Protein AF-A0A6J0CAW4-F1 (afdb_monomer)

pLDDT: mean 80.07, std 19.91, range [34.34, 98.19]

Secondary structure (DSSP, 8-state):
----------SSHHHHHHHHHHHHHHHHHHHHHSSS-S-THHHHHHHHHHHHHHHHHHS--TT---HHHHHHHHHHHHHHHHHHHHHHHHHHHHHHHHHHHHHHHTT---HHHHHHHHHHHHHHHHGGGT-TTTS---PPPPTT--HHHHHHHHHHHHHHHHTTT-----HHHHHHHHHHHHHHHHHHHTS-HHHHHHHHHHHHHHHHHHHHHHHHHHHHHHHHHHHHHHGGGS-HHHHHHHHHHHHHHHHT-HHHHHHHTTGGG-

Foldseek 3Di:
DDDDDDDDDPDPPPVVVVVVVVVVVVVVVVVVVVPPPPDCVVVVVVVVVVVVVQVVLAPDDPVPDDLVVLLVLLVLLVVLVVVLVQQLVVLLCLLVVLVVQLVVLVPPPDLVVSLVSLLVSLCSLLVCVVPCLSHDDADDDDPPADLLRRSVVRSVSCVVVVVPRDDDDDPVVVVVVVVVSVVSSVVSVVDGSVVSVVVSVVSSVVSSVSSVLSVQSVVLSVVSNVQLVVLVVDDSPVSSVSSSVSSVVLVPDPSSVVSVVVVVVD

Sequence (266 aa):
MSEVFHDGGSASLISTLRVEFANNRINQANHRLSVSASTNLVGKFTQSVRRIVQDVKDEGTSSGQSKEEVIETNERLRTVRIRLDGSYDTAKRALVGLMCKYTDSKQVRNIFQRYKLLKSMVKDVIRLETQYWTLVDIPRQEKQETVPAFVLRACAIMEKTHKSGEGVKTSARLAEEAESKRERIERLENMTTAQIEAENTQMTNDLYRLLKKYSGLRNLIRVLKTEYNDSKMYPMFPRYTILKDLIKAIMHDPDYMEVCHEVDQA

Mean predicted aligned error: 13.77 Å

Solvent-accessible surface area (backbone atoms only — not comparable to full-atom values): 15447 Å² total; per-residue (Å²): 138,83,88,87,87,89,90,88,89,86,80,74,65,70,65,56,56,56,54,55,60,51,54,56,51,53,52,54,50,52,62,62,64,67,74,77,71,83,65,61,56,63,61,51,46,54,50,46,46,51,47,49,55,48,50,62,58,60,65,71,54,98,81,75,69,53,59,66,58,45,50,51,51,39,52,48,54,51,57,43,42,58,55,48,49,58,25,36,52,52,52,50,52,41,56,53,50,37,52,53,55,52,60,59,42,70,74,48,81,52,61,72,60,32,44,53,50,56,53,49,46,52,50,63,43,33,42,50,78,70,39,74,76,67,41,81,81,72,75,81,78,53,99,86,57,50,70,67,59,44,46,54,51,40,38,57,53,41,63,64,56,53,80,79,58,73,68,91,72,53,70,68,58,54,49,52,56,50,48,57,50,49,56,51,52,56,55,54,69,76,49,49,51,60,58,47,48,52,52,40,54,51,50,45,55,53,46,44,54,49,52,52,54,37,51,39,51,50,48,53,42,53,51,50,40,51,54,54,56,60,44,64,82,47,59,70,73,69,30,46,53,51,55,52,50,56,55,48,50,50,72,69,30,66,60,48,47,63,57,58,62,57,66,81,75,116

Structure (mmCIF, N/CA/C/O backbone):
data_AF-A0A6J0CAW4-F1
#
_entry.id   AF-A0A6J0CAW4-F1
#
loop_
_atom_site.group_PDB
_atom_site.id
_atom_site.type_symbol
_atom_site.label_atom_id
_atom_site.label_alt_id
_atom_site.label_comp_id
_atom_site.label_asym_id
_atom_site.label_entity_id
_atom_site.label_seq_id
_atom_site.pdbx_PDB_ins_code
_atom_site.Cartn_x
_atom_site.Cartn_y
_atom_site.Cartn_z
_atom_site.occupancy
_atom_site.B_iso_or_equiv
_atom_site.auth_seq_id
_atom_site.auth_comp_id
_atom_site.auth_asym_id
_atom_site.auth_atom_id
_atom_site.pdbx_PDB_model_num
ATOM 1 N N . MET A 1 1 ? 5.183 -32.858 123.827 1.00 36.97 1 MET A N 1
ATOM 2 C CA . MET A 1 1 ? 4.663 -33.339 122.529 1.00 36.97 1 MET A CA 1
ATOM 3 C C . MET A 1 1 ? 3.243 -32.807 122.409 1.00 36.97 1 MET A C 1
ATOM 5 O O . MET A 1 1 ? 2.392 -33.295 123.133 1.00 36.97 1 MET A O 1
ATOM 9 N N . SER A 1 2 ? 3.081 -31.579 121.904 1.00 35.97 2 SER A N 1
ATOM 10 C CA . SER A 1 2 ? 2.838 -31.216 120.482 1.00 35.97 2 SER A CA 1
ATOM 11 C C . SER A 1 2 ? 1.333 -31.320 120.172 1.00 35.97 2 SER A C 1
ATOM 13 O O . SER A 1 2 ? 0.816 -32.426 120.190 1.00 35.97 2 SER A O 1
ATOM 15 N N . GLU A 1 3 ? 0.553 -30.233 120.224 1.00 42.84 3 GLU A N 1
ATOM 16 C CA . GLU A 1 3 ? 0.317 -29.137 119.244 1.00 42.84 3 GLU A CA 1
ATOM 17 C C . GLU A 1 3 ? -0.898 -29.373 118.318 1.00 42.84 3 GLU A C 1
ATOM 19 O O . GLU A 1 3 ? -1.256 -30.515 118.051 1.00 42.84 3 GLU A O 1
ATOM 24 N N . VAL A 1 4 ? -1.430 -28.254 117.789 1.00 41.66 4 VAL A N 1
ATOM 25 C CA . VAL A 1 4 ? -2.397 -28.046 116.675 1.00 41.66 4 VAL A CA 1
ATOM 26 C C . VAL A 1 4 ? -3.855 -27.774 117.112 1.00 41.66 4 VAL A C 1
ATOM 28 O O . VAL A 1 4 ? -4.528 -28.675 117.595 1.00 41.66 4 VAL A O 1
ATOM 31 N N . PHE A 1 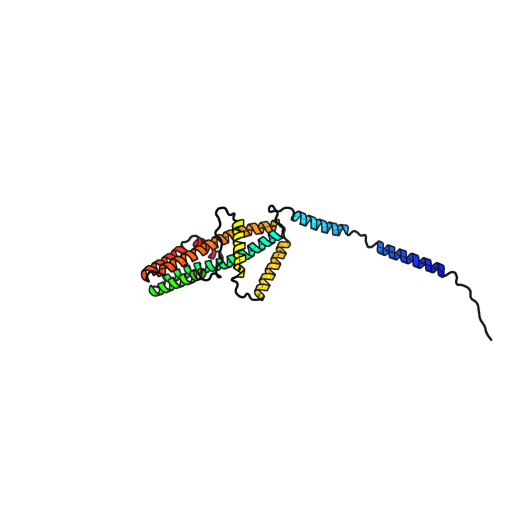5 ? -4.377 -26.534 117.181 1.00 37.66 5 PHE A N 1
ATOM 32 C CA . PHE A 1 5 ? -4.625 -25.404 116.239 1.00 37.66 5 PHE A CA 1
ATOM 33 C C . PHE A 1 5 ? -5.886 -25.496 115.343 1.00 37.66 5 PHE A C 1
ATOM 35 O O . PHE A 1 5 ? -6.107 -26.468 114.629 1.00 37.66 5 PHE A O 1
ATOM 42 N N . HIS A 1 6 ? -6.683 -24.417 115.432 1.00 45.38 6 HIS A N 1
ATOM 43 C CA . HIS A 1 6 ? -7.908 -24.028 114.712 1.00 45.38 6 HIS A CA 1
ATOM 44 C C . HIS A 1 6 ? -7.740 -23.902 113.183 1.00 45.38 6 HIS A C 1
ATOM 46 O O . HIS A 1 6 ? -6.655 -23.551 112.738 1.00 45.38 6 HIS A O 1
ATOM 52 N N . ASP A 1 7 ? -8.826 -24.048 112.403 1.00 37.97 7 ASP A N 1
ATOM 53 C CA . ASP A 1 7 ? -9.533 -22.918 111.747 1.00 37.97 7 ASP A CA 1
ATOM 54 C C . ASP A 1 7 ? -10.733 -23.398 110.891 1.00 37.97 7 ASP A C 1
ATOM 56 O O . ASP A 1 7 ? -10.713 -24.483 110.308 1.00 37.97 7 ASP A O 1
ATOM 60 N N . GLY A 1 8 ? -11.797 -22.595 110.828 1.00 38.72 8 GLY A N 1
ATOM 61 C CA . GLY A 1 8 ? -13.046 -22.887 110.123 1.00 38.72 8 GLY A CA 1
ATOM 62 C C . GLY A 1 8 ? -13.611 -21.629 109.468 1.00 38.72 8 GLY A C 1
ATOM 63 O O . GLY A 1 8 ? -14.352 -20.878 110.093 1.00 38.72 8 GLY A O 1
ATOM 64 N N . GLY A 1 9 ? -13.295 -21.428 108.186 1.00 48.00 9 GLY A N 1
ATOM 65 C CA . GLY A 1 9 ? -13.783 -20.304 107.385 1.00 48.00 9 GLY A CA 1
ATOM 66 C C . GLY A 1 9 ? -13.641 -20.562 105.884 1.00 48.00 9 GLY A C 1
ATOM 67 O O . GLY A 1 9 ? -12.725 -20.056 105.249 1.00 48.00 9 GLY A O 1
ATOM 68 N N . SER A 1 10 ? -14.530 -21.364 105.289 1.00 49.31 10 SER A N 1
ATOM 69 C CA . SER A 1 10 ? -14.425 -21.740 103.865 1.00 49.31 10 SER A CA 1
ATOM 70 C C . SER A 1 10 ? -15.772 -21.951 103.154 1.00 49.31 10 SER A C 1
ATOM 72 O O . SER A 1 10 ? -15.893 -22.808 102.285 1.00 49.31 10 SER A O 1
ATOM 74 N N . ALA A 1 11 ? -16.796 -21.147 103.467 1.00 49.56 11 ALA A N 1
ATOM 75 C CA . ALA A 1 11 ? -18.083 -21.192 102.749 1.00 49.56 11 ALA A CA 1
ATOM 76 C C . ALA A 1 11 ? -18.451 -19.906 101.970 1.00 49.56 11 ALA A C 1
ATOM 78 O O . ALA A 1 11 ? -19.412 -19.917 101.209 1.00 49.56 11 ALA A O 1
ATOM 79 N N . SER A 1 12 ? -17.685 -18.811 102.092 1.00 54.06 12 SER A N 1
ATOM 80 C CA . SER A 1 12 ? -18.040 -17.494 101.510 1.00 54.06 12 SER A CA 1
ATOM 81 C C . SER A 1 12 ? -17.358 -17.167 100.163 1.00 54.06 12 SER A C 1
ATOM 83 O O . SER A 1 12 ? -17.786 -16.279 99.431 1.00 54.06 12 SER A O 1
ATOM 85 N N . LEU A 1 13 ? -16.307 -17.899 99.774 1.00 48.62 13 LEU A N 1
ATOM 86 C CA . LEU A 1 13 ? -15.496 -17.545 98.594 1.00 48.62 13 LEU A CA 1
ATOM 87 C C . LEU A 1 13 ? -15.948 -18.210 97.281 1.00 48.62 13 LEU A C 1
ATOM 89 O O . LEU A 1 13 ? -15.652 -17.700 96.202 1.00 48.62 13 LEU A O 1
ATOM 93 N N . ILE A 1 14 ? -16.706 -19.312 97.334 1.00 50.06 14 ILE A N 1
ATOM 94 C CA . ILE A 1 14 ? -17.103 -20.062 96.125 1.00 50.06 14 ILE A CA 1
ATOM 95 C C . ILE A 1 14 ? -18.348 -19.462 95.442 1.00 50.06 14 ILE A C 1
ATOM 97 O O . ILE A 1 14 ? -18.489 -19.561 94.221 1.00 50.06 14 ILE A O 1
ATOM 101 N N . SER A 1 15 ? -19.233 -18.791 96.185 1.00 50.47 15 SER A N 1
ATOM 102 C CA . SER A 1 15 ? -20.398 -18.095 95.615 1.00 50.47 15 SER A CA 1
ATOM 103 C C . SER A 1 15 ? -20.006 -16.791 94.910 1.00 50.47 15 SER A C 1
ATOM 105 O O . SER A 1 15 ? -20.515 -16.510 93.826 1.00 50.47 15 SER A O 1
ATOM 107 N N . THR A 1 16 ? -19.048 -16.046 95.463 1.00 48.69 16 THR A N 1
ATOM 108 C CA . THR A 1 16 ? -18.589 -14.755 94.921 1.00 48.69 16 THR A CA 1
ATOM 109 C C . THR A 1 16 ? -17.821 -14.918 93.602 1.00 48.69 16 THR A C 1
ATOM 111 O O . THR A 1 16 ? -18.075 -14.187 92.645 1.00 48.69 16 THR A O 1
ATOM 114 N N . LEU A 1 17 ? -16.989 -15.961 93.471 1.00 46.91 17 LEU A N 1
ATOM 115 C CA . LEU A 1 17 ? -16.241 -16.231 92.233 1.00 46.91 17 LEU A CA 1
ATOM 116 C C . LEU A 1 17 ? -17.135 -16.668 91.056 1.00 46.91 17 LEU A C 1
ATOM 118 O O . LEU A 1 17 ? -16.819 -16.383 89.902 1.00 46.91 17 LEU A O 1
ATOM 122 N N . ARG A 1 18 ? -18.284 -17.316 91.294 1.00 51.47 18 ARG A N 1
ATOM 123 C CA . ARG A 1 18 ? -19.196 -17.707 90.197 1.00 51.47 18 ARG A CA 1
ATOM 124 C C . ARG A 1 18 ? -19.939 -16.521 89.572 1.00 51.47 18 ARG A C 1
ATOM 126 O O . ARG A 1 18 ? -20.246 -16.577 88.382 1.00 51.47 18 ARG A O 1
ATOM 133 N N . VAL A 1 19 ? -20.196 -15.457 90.333 1.00 53.88 19 VAL A N 1
ATOM 134 C CA . VAL A 1 19 ? -20.897 -14.260 89.834 1.00 53.88 19 VAL A CA 1
ATOM 135 C C . VAL A 1 19 ? -19.962 -13.377 88.997 1.00 53.88 19 VAL A C 1
ATOM 137 O O . VAL A 1 19 ? -20.364 -12.897 87.934 1.00 53.88 19 VAL A O 1
ATO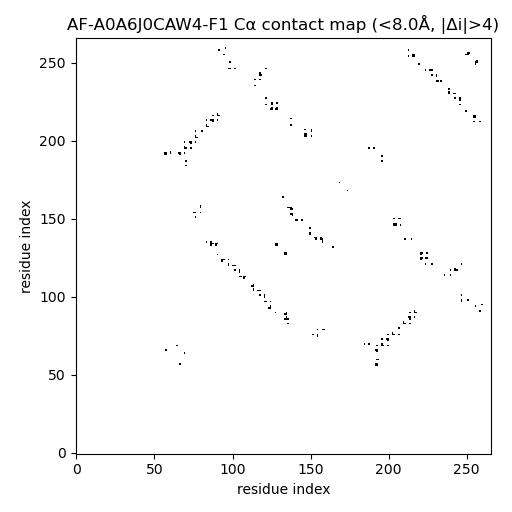M 140 N N . GLU A 1 20 ? -18.690 -13.241 89.383 1.00 51.03 20 GLU A N 1
ATOM 141 C CA . GLU A 1 20 ? -17.702 -12.483 88.596 1.00 51.03 20 GLU A CA 1
ATOM 142 C C . GLU A 1 20 ? -17.371 -13.146 87.249 1.00 51.03 20 GLU A C 1
ATOM 144 O O . GLU A 1 20 ? -17.294 -12.457 86.229 1.00 51.03 20 GLU A O 1
ATOM 149 N N . PHE A 1 21 ? -17.268 -14.480 87.189 1.00 50.03 21 PHE A N 1
ATOM 150 C CA . PHE A 1 21 ? -17.023 -15.186 85.921 1.00 50.03 21 PHE A CA 1
ATOM 151 C C . PHE A 1 21 ? -18.217 -15.140 84.946 1.00 50.03 21 PHE A C 1
ATOM 153 O O . PHE A 1 21 ? -18.014 -15.186 83.728 1.00 50.03 21 PHE A O 1
ATOM 160 N N . ALA A 1 22 ? -19.452 -15.014 85.445 1.00 53.12 22 ALA A N 1
ATOM 161 C CA . ALA A 1 22 ? -20.644 -14.857 84.608 1.00 53.12 22 ALA A CA 1
ATOM 162 C C . ALA A 1 22 ? -20.771 -13.428 84.044 1.00 53.12 22 ALA A C 1
ATOM 164 O O . ALA A 1 22 ? -21.015 -13.261 82.846 1.00 53.12 22 ALA A O 1
ATOM 165 N N . ASN A 1 23 ? -20.508 -12.401 84.861 1.00 47.66 23 ASN A N 1
ATOM 166 C CA . ASN A 1 23 ? -20.560 -11.001 84.422 1.00 47.66 23 ASN A CA 1
ATOM 167 C C . ASN A 1 23 ? -19.449 -10.646 83.417 1.00 47.66 23 ASN A C 1
ATOM 169 O O . ASN A 1 23 ? -19.687 -9.892 82.471 1.00 47.66 23 ASN A O 1
ATOM 173 N N . ASN A 1 24 ? -18.259 -11.245 83.541 1.00 48.66 24 ASN A N 1
ATOM 174 C CA . ASN A 1 24 ? -17.158 -10.996 82.603 1.00 48.66 24 ASN A CA 1
ATOM 175 C C . ASN A 1 24 ? -17.400 -11.631 81.212 1.00 48.66 24 ASN A C 1
ATOM 177 O O . ASN A 1 24 ? -16.986 -11.089 80.185 1.00 48.66 24 ASN A O 1
ATOM 181 N N . ARG A 1 25 ? -18.150 -12.743 81.149 1.00 51.06 25 ARG A N 1
ATOM 182 C CA . ARG A 1 25 ? -18.575 -13.374 79.883 1.00 51.06 25 ARG A CA 1
ATOM 183 C C . ARG A 1 25 ? -19.663 -12.586 79.150 1.00 51.06 25 ARG A C 1
ATOM 185 O O . ARG A 1 25 ? -19.624 -12.519 77.923 1.00 51.06 25 ARG A O 1
ATOM 192 N N . ILE A 1 26 ? -20.585 -11.952 79.875 1.00 53.84 26 ILE A N 1
ATOM 193 C CA . ILE A 1 26 ? -21.632 -11.103 79.280 1.00 53.84 26 ILE A CA 1
ATOM 194 C C . ILE A 1 26 ? -21.025 -9.807 78.715 1.00 53.84 26 ILE A C 1
ATOM 196 O O . ILE A 1 26 ? -21.364 -9.407 77.601 1.00 53.84 26 ILE A O 1
ATOM 200 N N . ASN A 1 27 ? -20.045 -9.207 79.398 1.00 48.12 27 ASN A N 1
ATOM 201 C CA . ASN A 1 27 ? -19.362 -8.008 78.895 1.00 48.12 27 ASN A CA 1
ATOM 202 C C . ASN A 1 27 ? -18.464 -8.280 77.669 1.00 48.12 27 ASN A C 1
ATOM 204 O O . ASN A 1 27 ? -18.435 -7.459 76.751 1.00 48.12 27 ASN A O 1
ATOM 208 N N . GLN A 1 28 ? -17.808 -9.445 77.570 1.00 50.34 28 GLN A N 1
ATOM 209 C CA . GLN A 1 28 ? -17.080 -9.836 76.348 1.00 50.34 28 GLN A CA 1
ATOM 210 C C . GLN A 1 28 ? -18.002 -10.198 75.171 1.00 50.34 28 GLN A C 1
ATOM 212 O O . GLN A 1 28 ? -17.642 -9.945 74.019 1.00 50.34 28 GLN A O 1
ATOM 217 N N . ALA A 1 29 ? -19.193 -10.749 75.431 1.00 49.22 29 ALA A N 1
ATOM 218 C CA . ALA A 1 29 ? -20.194 -10.999 74.392 1.00 49.22 29 ALA A CA 1
ATOM 219 C C . ALA A 1 29 ? -20.815 -9.688 73.871 1.00 49.22 29 ALA A C 1
ATOM 221 O O . ALA A 1 29 ? -20.938 -9.508 72.659 1.00 49.22 29 ALA A O 1
ATOM 222 N N . ASN A 1 30 ? -21.097 -8.727 74.757 1.00 45.25 30 ASN A N 1
ATOM 223 C CA . ASN A 1 30 ? -21.626 -7.414 74.376 1.00 45.25 30 ASN A CA 1
ATOM 224 C C . ASN A 1 30 ? -20.598 -6.550 73.621 1.00 45.25 30 ASN A C 1
ATOM 226 O O . ASN A 1 30 ? -20.963 -5.866 72.665 1.00 45.25 30 ASN A O 1
ATOM 230 N N . HIS A 1 31 ? -19.302 -6.642 73.946 1.00 44.06 31 HIS A N 1
ATOM 231 C CA . HIS A 1 31 ? -18.256 -5.947 73.181 1.00 44.06 31 HIS A CA 1
ATOM 232 C C . HIS A 1 31 ? -17.983 -6.595 71.805 1.00 44.06 31 HIS A C 1
ATOM 234 O O . HIS A 1 31 ? -17.496 -5.926 70.892 1.00 44.06 31 HIS A O 1
ATOM 240 N N . ARG A 1 32 ? -18.328 -7.879 71.612 1.00 41.81 32 ARG A N 1
ATOM 241 C CA . ARG A 1 32 ? -18.258 -8.559 70.302 1.00 41.81 32 ARG A CA 1
ATOM 242 C C . ARG A 1 32 ? -19.517 -8.386 69.446 1.00 41.81 32 ARG A C 1
ATOM 244 O O . ARG A 1 32 ? -19.415 -8.473 68.228 1.00 41.81 32 ARG A O 1
ATOM 251 N N . LEU A 1 33 ? -20.668 -8.082 70.046 1.00 44.28 33 LEU A N 1
ATOM 252 C CA . LEU A 1 33 ? -21.909 -7.764 69.323 1.00 44.28 33 LEU A CA 1
ATOM 253 C C . LEU A 1 33 ? -22.025 -6.278 68.929 1.00 44.28 33 LEU A C 1
ATOM 255 O O . LEU A 1 33 ? -22.758 -5.955 67.999 1.00 44.28 33 LEU A O 1
ATOM 259 N N . SER A 1 34 ? -21.260 -5.381 69.561 1.00 42.44 34 SER A N 1
ATOM 260 C CA . SER A 1 34 ? -21.286 -3.934 69.273 1.00 42.44 34 SER A CA 1
ATOM 261 C C . SER A 1 34 ? -20.392 -3.492 68.093 1.00 42.44 34 SER A C 1
ATOM 263 O O . SER A 1 34 ? -20.560 -2.400 67.561 1.00 42.44 34 SER A O 1
ATOM 265 N N . VAL A 1 35 ? -19.473 -4.337 67.605 1.00 45.66 35 VAL A N 1
ATOM 266 C CA . VAL A 1 35 ? -18.507 -3.948 66.545 1.00 45.66 35 VAL A CA 1
ATOM 267 C C . VAL A 1 35 ? -18.911 -4.424 65.134 1.00 45.66 35 VAL A C 1
ATOM 269 O O . VAL A 1 35 ? -18.223 -4.134 64.163 1.00 45.66 35 VAL A O 1
ATOM 272 N N . SER A 1 36 ? -20.052 -5.102 64.962 1.00 48.25 36 SER A N 1
ATOM 273 C CA . SER A 1 36 ? -20.436 -5.694 63.661 1.00 48.25 36 SER A CA 1
ATOM 274 C C . SER A 1 36 ? -21.669 -5.073 62.981 1.00 48.25 36 SER A C 1
ATOM 276 O O . SER A 1 36 ? -22.181 -5.646 62.018 1.00 48.25 36 SER A O 1
ATOM 278 N N . ALA A 1 37 ? -22.159 -3.916 63.433 1.00 46.12 37 ALA A N 1
ATOM 279 C CA . ALA A 1 37 ? -23.363 -3.299 62.857 1.00 46.12 37 ALA A CA 1
ATOM 280 C C . ALA A 1 37 ? -23.236 -1.796 62.551 1.00 46.12 37 ALA A C 1
ATOM 282 O O . ALA A 1 37 ? -24.230 -1.140 62.245 1.00 46.12 37 ALA A O 1
ATOM 283 N N . SER A 1 38 ? -22.025 -1.238 62.548 1.00 42.22 38 SER A N 1
ATOM 284 C CA . SER A 1 38 ? -21.752 0.083 61.974 1.00 42.22 38 SER A CA 1
ATOM 285 C C . SER A 1 38 ? -21.641 -0.024 60.447 1.00 42.22 38 SER A C 1
ATOM 287 O O . SER A 1 38 ? -20.578 -0.198 59.860 1.00 42.22 38 SER A O 1
ATOM 289 N N . THR A 1 39 ? -22.809 0.015 59.803 1.00 50.34 39 THR A N 1
ATOM 290 C CA . THR A 1 39 ? -23.049 0.786 58.571 1.00 50.34 39 THR A CA 1
ATOM 291 C C . THR A 1 39 ? -21.987 0.709 57.458 1.00 50.34 39 THR A C 1
ATOM 293 O O . THR A 1 39 ? -21.598 1.716 56.875 1.00 50.34 39 THR A O 1
ATOM 296 N N . ASN A 1 40 ? -21.705 -0.500 56.961 1.00 49.22 40 ASN A N 1
ATOM 297 C CA . ASN A 1 40 ? -21.206 -0.686 55.583 1.00 49.22 40 ASN A CA 1
ATOM 298 C C . ASN A 1 40 ? -22.243 -0.299 54.504 1.00 49.22 40 ASN A C 1
ATOM 300 O O . ASN A 1 40 ? -22.029 -0.530 53.316 1.00 49.22 40 ASN A O 1
ATOM 304 N N . LEU A 1 41 ? -23.374 0.290 54.903 1.00 50.09 41 LEU A N 1
ATOM 305 C CA . LEU A 1 41 ? -24.395 0.819 54.013 1.00 50.09 41 LEU A CA 1
ATOM 306 C C . LEU A 1 41 ? -23.813 1.881 53.089 1.00 50.09 41 LEU A C 1
ATOM 308 O O . LEU A 1 41 ? -24.002 1.734 51.899 1.00 50.09 41 LEU A O 1
ATOM 312 N N . VAL A 1 42 ? -23.028 2.854 53.569 1.00 53.09 42 VAL A N 1
ATOM 313 C CA . VAL A 1 42 ? -22.452 3.913 52.711 1.00 53.09 42 VAL A CA 1
ATOM 314 C C . VAL A 1 42 ? -21.413 3.356 51.731 1.00 53.09 42 VAL A C 1
ATOM 316 O O . VAL A 1 42 ? -21.397 3.747 50.568 1.00 53.09 42 VAL A O 1
ATOM 319 N N . GLY A 1 43 ? -20.592 2.385 52.143 1.00 54.19 43 GLY A N 1
ATOM 320 C CA . GLY A 1 43 ? -19.656 1.688 51.248 1.00 54.19 43 GLY A CA 1
ATOM 321 C C . GLY A 1 43 ? -20.371 0.843 50.187 1.00 54.19 43 GLY A C 1
ATOM 322 O O . GLY A 1 43 ? -20.028 0.886 49.010 1.00 54.19 43 GLY A O 1
ATOM 323 N N . LYS A 1 44 ? -21.437 0.131 50.571 1.00 57.66 44 LYS A N 1
ATOM 324 C CA . LYS A 1 44 ? -22.285 -0.627 49.638 1.00 57.66 44 LYS A CA 1
ATOM 325 C C . LYS A 1 44 ? -23.147 0.279 48.763 1.00 57.66 44 LYS A C 1
ATOM 327 O O . LYS A 1 44 ? -23.395 -0.090 47.624 1.00 57.66 44 LYS A O 1
ATOM 332 N N . PHE A 1 45 ? -23.568 1.444 49.255 1.00 52.31 45 PHE A N 1
ATOM 333 C CA . PHE A 1 45 ? -24.322 2.444 48.500 1.00 52.31 45 PHE A CA 1
ATOM 334 C C . PHE A 1 45 ? -23.413 3.131 47.496 1.00 52.31 45 PHE A C 1
ATOM 336 O O . PHE A 1 45 ? -23.774 3.223 46.343 1.00 52.31 45 PHE A O 1
ATOM 343 N N . THR A 1 46 ? -22.203 3.537 47.878 1.00 59.41 46 THR A N 1
ATOM 344 C CA . THR A 1 46 ? -21.233 4.129 46.944 1.00 59.41 46 THR A CA 1
ATOM 345 C C . THR A 1 46 ? -20.735 3.110 45.925 1.00 59.41 46 THR A C 1
ATOM 347 O O . THR A 1 46 ? -20.585 3.464 44.762 1.00 59.41 46 THR A O 1
ATOM 350 N N . GLN A 1 47 ? -20.559 1.840 46.302 1.00 58.69 47 GLN A N 1
ATOM 351 C CA . GLN A 1 47 ? -20.206 0.777 45.359 1.00 58.69 47 GLN A CA 1
ATOM 352 C C . GLN A 1 47 ? -21.382 0.373 44.461 1.00 58.69 47 GLN A C 1
ATOM 354 O O . GLN A 1 47 ? -21.173 0.144 43.275 1.00 58.69 47 GLN A O 1
ATOM 359 N N . SER A 1 48 ? -22.608 0.305 44.994 1.00 62.06 48 SER A N 1
ATOM 360 C CA . SER A 1 48 ? -23.816 0.054 44.194 1.00 62.06 48 SER A CA 1
ATOM 361 C C . SER A 1 48 ? -24.131 1.238 43.300 1.00 62.06 48 SER A C 1
ATOM 363 O O . SER A 1 48 ? -24.492 1.014 42.167 1.00 62.06 48 SER A O 1
ATOM 365 N N . VAL A 1 49 ? -23.924 2.478 43.744 1.00 62.72 49 VAL A N 1
ATOM 366 C CA . VAL A 1 49 ? -24.045 3.684 42.915 1.00 62.72 49 VAL A CA 1
ATOM 367 C C . VAL A 1 49 ? -22.940 3.715 41.873 1.00 62.72 49 VAL A C 1
ATOM 369 O O . VAL A 1 49 ? -23.238 4.038 40.743 1.00 62.72 49 VAL A O 1
ATOM 372 N N . ARG A 1 50 ? -21.694 3.327 42.173 1.00 61.88 50 ARG A N 1
ATOM 373 C CA . ARG A 1 50 ? -20.659 3.170 41.133 1.00 61.88 50 ARG A CA 1
ATOM 374 C C . ARG A 1 50 ? -21.024 2.085 40.128 1.00 61.88 50 ARG A C 1
ATOM 376 O O . ARG A 1 50 ? -20.815 2.307 38.947 1.00 61.88 50 ARG A O 1
ATOM 383 N N . ARG A 1 51 ? -21.582 0.955 40.581 1.00 61.03 51 ARG A N 1
ATOM 384 C CA . ARG A 1 51 ? -22.106 -0.096 39.697 1.00 61.03 51 ARG A CA 1
ATOM 385 C C . ARG A 1 51 ? -23.253 0.426 38.854 1.00 61.03 51 ARG A C 1
ATOM 387 O O . ARG A 1 51 ? -23.124 0.413 37.658 1.00 61.03 51 ARG A O 1
ATOM 394 N N . ILE A 1 52 ? -24.284 1.003 39.457 1.00 58.78 52 ILE A N 1
ATOM 395 C CA . ILE A 1 52 ? -25.442 1.578 38.770 1.00 58.78 52 ILE A CA 1
ATOM 396 C C . ILE A 1 52 ? -25.016 2.715 37.837 1.00 58.78 52 ILE A C 1
ATOM 398 O O . ILE A 1 52 ? -25.527 2.803 36.743 1.00 58.78 52 ILE A O 1
ATOM 402 N N . VAL A 1 53 ? -24.064 3.573 38.208 1.00 58.78 53 VAL A N 1
ATOM 403 C CA . VAL A 1 53 ? -23.523 4.629 37.331 1.00 58.78 53 VAL A CA 1
ATOM 404 C C . VAL A 1 53 ? -22.733 4.028 36.174 1.00 58.78 53 VAL A C 1
ATOM 406 O O . VAL A 1 53 ? -22.744 4.612 35.099 1.00 58.78 53 VAL A O 1
ATOM 409 N N . GLN A 1 54 ? -22.067 2.889 36.378 1.00 56.69 54 GLN A N 1
ATOM 410 C CA . GLN A 1 54 ?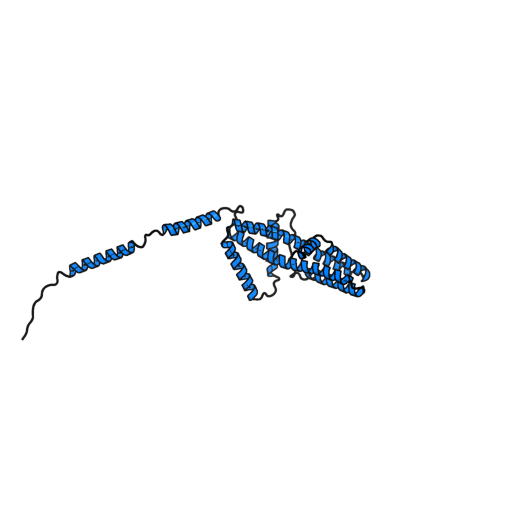 -21.372 2.145 35.330 1.00 56.69 54 GLN A CA 1
ATOM 411 C C . GLN A 1 54 ? -22.362 1.395 34.423 1.00 56.69 54 GLN A C 1
ATOM 413 O O . GLN A 1 54 ? -22.264 1.511 33.212 1.00 56.69 54 GLN A O 1
ATOM 418 N N . ASP A 1 55 ? -23.364 0.741 35.005 1.00 50.44 55 ASP A N 1
ATOM 419 C CA . ASP A 1 55 ? -24.437 0.009 34.337 1.00 50.44 55 ASP A CA 1
ATOM 420 C C . ASP A 1 55 ? -25.332 0.984 33.544 1.00 50.44 55 ASP A C 1
ATOM 422 O O . ASP A 1 55 ? -25.643 0.720 32.395 1.00 50.44 55 ASP A O 1
ATOM 426 N N . VAL A 1 56 ? -25.641 2.176 34.076 1.00 55.00 56 VAL A N 1
ATOM 427 C CA . VAL A 1 56 ? -26.330 3.284 33.372 1.00 55.00 56 VAL A CA 1
ATOM 428 C C . VAL A 1 56 ? -25.424 3.944 32.323 1.00 55.00 56 VAL A C 1
ATOM 430 O O . VAL A 1 56 ? -25.918 4.504 31.349 1.00 55.00 56 VAL A O 1
ATOM 433 N N . LYS A 1 57 ? -24.094 3.873 32.479 1.00 53.72 57 LYS A N 1
ATOM 434 C CA . LYS A 1 57 ? -23.135 4.245 31.420 1.00 53.72 57 LYS A CA 1
ATOM 435 C C . LYS A 1 57 ? -23.124 3.237 30.268 1.00 53.72 57 LYS A C 1
ATOM 437 O O . LYS A 1 57 ? -22.729 3.620 29.167 1.00 53.72 57 LYS A O 1
ATOM 442 N N . ASP A 1 58 ? -23.493 1.988 30.546 1.00 51.59 58 ASP A N 1
ATOM 443 C CA . ASP A 1 58 ? -23.494 0.855 29.617 1.00 51.59 58 ASP A CA 1
ATOM 444 C C . ASP A 1 58 ? -24.902 0.498 29.095 1.00 51.59 58 ASP A C 1
ATOM 446 O O . ASP A 1 58 ? -25.021 -0.290 28.155 1.00 51.59 58 ASP A O 1
ATOM 450 N N . GLU A 1 59 ? -25.974 1.118 29.606 1.00 47.78 59 GLU A N 1
ATOM 451 C CA . GLU A 1 59 ? -27.305 1.012 29.005 1.00 47.78 59 GLU A CA 1
ATOM 452 C C . GLU A 1 59 ? -27.362 1.765 27.667 1.00 47.78 59 GLU A C 1
ATOM 454 O O . GLU A 1 59 ? -27.593 2.971 27.588 1.00 47.78 59 GLU A O 1
ATOM 459 N N . GLY A 1 60 ? -27.200 0.992 26.594 1.00 50.00 60 GLY A N 1
ATOM 460 C CA . GLY A 1 60 ? -27.811 1.270 25.301 1.00 50.00 60 GLY A CA 1
ATOM 461 C C . GLY A 1 60 ? -26.979 2.140 24.375 1.00 50.00 60 GLY A C 1
ATOM 462 O O . GLY A 1 60 ? -27.375 3.251 24.022 1.00 50.00 60 GLY A O 1
ATOM 463 N N . THR A 1 61 ? -25.871 1.601 23.873 1.00 53.00 61 THR A N 1
ATOM 464 C CA . THR A 1 61 ? -25.398 2.073 22.577 1.00 53.00 61 THR A CA 1
ATOM 465 C C . THR A 1 61 ? -26.343 1.617 21.464 1.00 53.00 61 THR A C 1
ATOM 467 O O . THR A 1 61 ? -26.951 0.548 21.528 1.00 53.00 61 THR A O 1
ATOM 470 N N . SER A 1 62 ? -26.483 2.439 20.419 1.00 58.22 62 SER A N 1
ATOM 471 C CA . SER A 1 62 ? -27.413 2.203 19.298 1.00 58.22 62 SER A CA 1
ATOM 472 C C . SER A 1 62 ? -27.198 0.881 18.543 1.00 58.22 62 SER A C 1
ATOM 474 O O . SER A 1 62 ? -28.068 0.462 17.782 1.00 58.22 62 SER A O 1
ATOM 476 N N . SER A 1 63 ? -26.047 0.234 18.746 1.00 67.25 63 SER A N 1
ATOM 477 C CA . SER A 1 63 ? -25.642 -1.010 18.091 1.00 67.25 63 SER A CA 1
ATOM 478 C C . SER A 1 63 ? -26.110 -2.276 18.826 1.00 67.25 63 SER A C 1
ATOM 480 O O . SER A 1 63 ? -26.181 -3.335 18.205 1.00 67.25 63 SER A O 1
ATOM 482 N N . GLY A 1 64 ? -26.414 -2.187 20.130 1.00 76.38 64 GLY A N 1
ATOM 483 C CA . GLY A 1 64 ? -26.704 -3.345 20.984 1.00 76.38 64 GLY A CA 1
ATOM 484 C C . GLY A 1 64 ? -25.503 -4.264 21.260 1.00 76.38 64 GLY A C 1
ATOM 485 O O . GLY A 1 64 ? -25.699 -5.354 21.794 1.00 76.38 64 GLY A O 1
ATOM 486 N N . GLN A 1 65 ? -24.284 -3.856 20.889 1.00 83.62 65 GLN A N 1
ATOM 487 C CA . GLN A 1 65 ? -23.065 -4.633 21.122 1.00 83.62 65 GLN A CA 1
ATOM 488 C C . GLN A 1 65 ? -22.595 -4.523 22.574 1.00 83.62 65 GLN A C 1
ATOM 490 O O . GLN A 1 65 ? -22.704 -3.474 23.212 1.00 83.62 65 GLN A O 1
ATOM 495 N N . SER A 1 66 ? -22.021 -5.606 23.088 1.00 89.06 66 SER A N 1
ATOM 496 C CA . SER A 1 66 ? -21.339 -5.594 24.381 1.00 89.06 66 SER A CA 1
ATOM 497 C C . SER A 1 66 ? -20.036 -4.794 24.309 1.00 89.06 66 SER A C 1
ATOM 499 O O . SER A 1 66 ? -19.384 -4.721 23.266 1.00 89.06 66 SER A O 1
ATOM 501 N N . LYS A 1 67 ? -19.601 -4.237 25.443 1.00 88.38 67 LYS A N 1
ATOM 502 C CA . LYS A 1 67 ? -18.333 -3.500 25.534 1.00 88.38 67 LYS A CA 1
ATOM 503 C C . LYS A 1 67 ? -17.137 -4.319 25.026 1.00 88.38 67 LYS A C 1
ATOM 505 O O . LYS A 1 67 ? -16.300 -3.780 24.309 1.00 88.38 67 LYS A O 1
ATOM 510 N N . GLU A 1 68 ? -17.104 -5.617 25.328 1.00 90.44 68 GLU A N 1
ATOM 511 C CA . GLU A 1 68 ? -16.070 -6.546 24.850 1.00 90.44 68 GLU A CA 1
ATOM 512 C C . GLU A 1 68 ? -16.028 -6.619 23.314 1.00 90.44 68 GLU A C 1
ATOM 514 O O . GLU A 1 68 ? -14.961 -6.495 22.719 1.00 90.44 68 GLU A O 1
ATOM 519 N N . GLU A 1 69 ? -17.180 -6.730 22.643 1.00 91.62 69 GLU A N 1
ATOM 520 C CA . GLU A 1 69 ? -17.253 -6.780 21.171 1.00 91.62 69 GLU A CA 1
ATOM 521 C C . GLU A 1 69 ? -16.789 -5.466 20.521 1.00 91.62 69 GLU A C 1
ATOM 523 O O . GLU A 1 69 ? -16.148 -5.460 19.460 1.00 91.62 69 GLU A O 1
ATOM 528 N N . VAL A 1 70 ? -17.092 -4.331 21.157 1.00 92.88 70 VAL A N 1
ATOM 529 C CA . VAL A 1 70 ? -16.662 -3.009 20.683 1.00 92.88 70 VAL A CA 1
ATOM 530 C C . VAL A 1 70 ? -15.145 -2.835 20.877 1.00 92.88 70 VAL A C 1
ATOM 532 O O . VAL A 1 70 ? -14.477 -2.291 19.988 1.00 92.88 70 VAL A O 1
ATOM 535 N N . ILE A 1 71 ? -14.580 -3.345 21.978 1.00 93.81 71 ILE A N 1
ATOM 536 C CA . ILE A 1 71 ? -13.127 -3.404 22.224 1.00 93.81 71 ILE A CA 1
ATOM 537 C C . ILE A 1 71 ? -12.439 -4.317 21.204 1.00 93.81 71 ILE A C 1
ATOM 539 O O . ILE A 1 71 ? -11.441 -3.916 20.598 1.00 93.81 71 ILE A O 1
ATOM 543 N N . GLU A 1 72 ? -12.984 -5.508 20.952 1.00 93.00 72 GLU A N 1
ATOM 544 C CA . GLU A 1 72 ? -12.446 -6.440 19.959 1.00 93.00 72 GLU A CA 1
ATOM 545 C C . GLU A 1 72 ? -12.411 -5.788 18.573 1.00 93.00 72 GLU A C 1
ATOM 547 O O . GLU A 1 72 ? -11.384 -5.803 17.888 1.00 93.00 72 GLU A O 1
ATOM 552 N N . THR A 1 73 ? -13.505 -5.133 18.178 1.00 94.56 73 THR A N 1
ATOM 553 C CA . THR A 1 73 ? -13.578 -4.392 16.914 1.00 94.56 73 THR A CA 1
ATOM 554 C C . THR A 1 73 ? -12.503 -3.303 16.834 1.00 94.56 73 THR A C 1
ATOM 556 O O . THR A 1 73 ? -11.852 -3.162 15.795 1.00 94.56 73 THR A O 1
ATOM 559 N N . ASN A 1 74 ? -12.257 -2.576 17.929 1.00 95.50 74 ASN A N 1
ATOM 560 C CA . ASN A 1 74 ? -11.215 -1.549 18.001 1.00 95.50 74 ASN A CA 1
ATOM 561 C C . ASN A 1 74 ? -9.824 -2.141 17.729 1.00 95.50 74 ASN A C 1
ATOM 563 O O . ASN A 1 74 ? -9.085 -1.644 16.872 1.00 95.50 74 ASN A O 1
ATOM 567 N N . GLU A 1 75 ? -9.485 -3.244 18.396 1.00 92.75 75 GLU A N 1
ATOM 568 C CA . GLU A 1 75 ? -8.188 -3.908 18.232 1.00 92.75 75 GLU A CA 1
ATOM 569 C C . GLU A 1 75 ? -8.003 -4.487 16.823 1.00 92.75 75 GLU A C 1
ATOM 571 O O . GLU A 1 75 ? -6.910 -4.388 16.249 1.00 92.75 75 GLU A O 1
ATOM 576 N N . ARG A 1 76 ? -9.068 -5.026 16.218 1.00 92.94 76 ARG A N 1
ATOM 577 C CA . ARG A 1 76 ? -9.044 -5.509 14.828 1.00 92.94 76 ARG A CA 1
ATOM 578 C C . ARG A 1 76 ? -8.760 -4.376 13.842 1.00 92.94 76 ARG A C 1
ATOM 580 O O . ARG A 1 76 ? -7.856 -4.494 13.009 1.00 92.94 76 ARG A O 1
ATOM 587 N N . LEU A 1 77 ? -9.471 -3.253 13.970 1.00 95.19 77 LEU A N 1
ATOM 588 C CA . LEU A 1 77 ? -9.271 -2.060 13.137 1.00 95.19 77 LEU A CA 1
ATOM 589 C C . LEU A 1 77 ? -7.839 -1.518 13.263 1.00 95.19 77 LEU A C 1
ATOM 591 O O . LEU A 1 77 ? -7.190 -1.247 12.248 1.00 95.19 77 LEU A O 1
ATOM 595 N N . ARG A 1 78 ? -7.308 -1.411 14.489 1.00 92.25 78 ARG A N 1
ATOM 596 C CA . ARG A 1 78 ? -5.941 -0.917 14.743 1.00 92.25 78 ARG A CA 1
ATOM 597 C C . ARG A 1 78 ? -4.870 -1.828 14.163 1.00 92.25 78 ARG A C 1
ATOM 599 O O . ARG A 1 78 ? -3.966 -1.348 13.478 1.00 92.25 78 ARG A O 1
ATOM 606 N N . THR A 1 79 ? -4.983 -3.130 14.407 1.00 89.38 79 THR A N 1
ATOM 607 C CA . THR A 1 79 ? -4.036 -4.129 13.891 1.00 89.38 79 THR A CA 1
ATOM 608 C C . THR A 1 79 ? -3.940 -4.054 12.369 1.00 89.38 79 THR A C 1
ATOM 610 O O . THR A 1 79 ? -2.852 -4.012 11.789 1.00 89.38 79 THR A O 1
ATOM 613 N N . VAL A 1 80 ? -5.095 -3.988 11.710 1.00 90.50 80 VAL A N 1
ATOM 614 C CA . VAL A 1 80 ? -5.186 -3.930 10.250 1.00 90.50 80 VAL A CA 1
ATOM 615 C C . VAL A 1 80 ? -4.650 -2.610 9.713 1.00 90.50 80 VAL A C 1
ATOM 617 O O . VAL A 1 80 ? -3.902 -2.632 8.735 1.00 90.50 80 VAL A O 1
ATOM 620 N N . ARG A 1 81 ? -4.949 -1.486 10.377 1.00 93.19 81 ARG A N 1
ATOM 621 C CA . ARG A 1 81 ? -4.407 -0.167 10.030 1.00 93.19 81 ARG A CA 1
ATOM 622 C C . ARG A 1 81 ? -2.881 -0.163 10.018 1.00 93.19 81 ARG A C 1
ATOM 624 O O . ARG A 1 81 ? -2.310 0.153 8.983 1.00 93.19 81 ARG A O 1
ATOM 631 N N . ILE A 1 82 ? -2.231 -0.600 11.101 1.00 90.06 82 ILE A N 1
ATOM 632 C CA . ILE A 1 82 ? -0.757 -0.634 11.205 1.00 90.06 82 ILE A CA 1
ATOM 633 C C . ILE A 1 82 ? -0.140 -1.435 10.052 1.00 90.06 82 ILE A C 1
ATOM 635 O O . ILE A 1 82 ? 0.827 -1.013 9.414 1.00 90.06 82 ILE A O 1
ATOM 639 N N . ARG A 1 83 ? -0.709 -2.606 9.758 1.00 88.38 83 ARG A N 1
ATOM 640 C CA . ARG A 1 83 ? -0.206 -3.467 8.685 1.00 88.38 83 ARG A CA 1
ATOM 641 C C . ARG A 1 83 ? -0.426 -2.863 7.297 1.00 88.38 83 ARG A C 1
ATOM 643 O O . ARG A 1 83 ? 0.438 -2.992 6.422 1.00 88.38 83 ARG A O 1
ATOM 650 N N . LEU A 1 84 ? -1.590 -2.255 7.079 1.00 92.44 84 LEU A N 1
ATOM 651 C CA . LEU A 1 84 ? -1.923 -1.609 5.818 1.00 92.44 84 LEU A CA 1
ATOM 652 C C . LEU A 1 84 ? -1.035 -0.385 5.582 1.00 92.44 84 LEU A C 1
ATOM 654 O O . LEU A 1 84 ? -0.502 -0.267 4.483 1.00 92.44 84 LEU A O 1
ATOM 658 N N . ASP A 1 85 ? -0.799 0.436 6.609 1.00 92.56 85 ASP A N 1
ATOM 659 C CA . ASP A 1 85 ? 0.126 1.578 6.575 1.00 92.56 85 ASP A CA 1
ATOM 660 C C . ASP A 1 85 ? 1.523 1.131 6.119 1.00 92.56 85 ASP A C 1
ATOM 662 O O . ASP A 1 85 ? 2.063 1.660 5.150 1.00 92.56 85 ASP A O 1
ATOM 666 N N . GLY A 1 86 ? 2.078 0.068 6.712 1.00 90.81 86 GLY A N 1
ATOM 667 C CA . GLY A 1 86 ? 3.394 -0.444 6.303 1.00 90.81 86 GLY A CA 1
ATOM 668 C C . GLY A 1 86 ? 3.455 -0.914 4.839 1.00 90.81 86 GLY A C 1
ATOM 669 O O . GLY A 1 86 ? 4.462 -0.716 4.146 1.00 90.81 86 GLY A O 1
ATOM 670 N N . SER A 1 87 ? 2.370 -1.515 4.339 1.00 91.50 87 SER A N 1
ATOM 671 C CA . SER A 1 87 ? 2.265 -1.926 2.930 1.00 91.50 87 SER A CA 1
ATOM 672 C C . SER A 1 87 ? 2.095 -0.729 1.996 1.00 91.50 87 SER A C 1
ATOM 674 O O . SER A 1 87 ? 2.694 -0.698 0.917 1.00 91.50 87 SER A O 1
ATOM 676 N N . TYR A 1 88 ? 1.303 0.255 2.417 1.00 93.62 88 TYR A N 1
ATOM 677 C CA . TYR A 1 88 ? 1.088 1.512 1.718 1.00 93.62 88 TYR A CA 1
ATOM 678 C C . TYR A 1 88 ? 2.386 2.298 1.576 1.00 93.62 88 TYR A C 1
ATOM 680 O O . TYR A 1 88 ? 2.775 2.605 0.451 1.00 93.62 88 TYR A O 1
ATOM 688 N N . ASP A 1 89 ? 3.128 2.496 2.663 1.00 93.19 89 ASP A N 1
ATOM 689 C CA . ASP A 1 89 ? 4.427 3.172 2.648 1.00 93.19 89 ASP A CA 1
ATOM 690 C C . ASP A 1 89 ? 5.434 2.476 1.735 1.00 93.19 89 ASP A C 1
ATOM 692 O O . ASP A 1 89 ? 6.222 3.117 1.037 1.00 93.19 89 ASP A O 1
ATOM 696 N N . THR A 1 90 ? 5.416 1.145 1.712 1.00 93.25 90 THR A N 1
ATOM 697 C CA . THR A 1 90 ? 6.292 0.364 0.835 1.00 93.25 90 THR A CA 1
ATOM 698 C C . THR A 1 90 ? 5.957 0.588 -0.640 1.00 93.25 90 THR A C 1
ATOM 700 O O . THR A 1 90 ? 6.866 0.846 -1.435 1.00 93.25 90 THR A O 1
ATOM 703 N N . ALA A 1 91 ? 4.673 0.550 -1.007 1.00 94.12 91 ALA A N 1
ATOM 704 C CA . ALA A 1 91 ? 4.223 0.848 -2.367 1.00 94.12 91 ALA A CA 1
ATOM 705 C C . ALA A 1 91 ? 4.523 2.307 -2.757 1.00 94.12 91 ALA A C 1
ATOM 707 O O . ALA A 1 91 ? 5.117 2.555 -3.810 1.00 94.12 91 ALA A O 1
ATOM 708 N N . LYS A 1 92 ? 4.196 3.259 -1.874 1.00 94.81 92 LYS A N 1
ATOM 709 C CA . LYS A 1 92 ? 4.450 4.697 -2.035 1.00 94.81 92 LYS A CA 1
ATOM 710 C C . LYS A 1 92 ? 5.927 4.979 -2.287 1.00 94.81 92 LYS A C 1
ATOM 712 O O . LYS A 1 92 ? 6.269 5.554 -3.318 1.00 94.81 92 LYS A O 1
ATOM 717 N N . ARG A 1 93 ? 6.824 4.512 -1.409 1.00 94.12 93 ARG A N 1
ATOM 718 C CA . ARG A 1 93 ? 8.277 4.712 -1.563 1.00 94.12 93 ARG A CA 1
ATOM 719 C C . ARG A 1 93 ? 8.813 4.136 -2.869 1.00 94.12 93 ARG A C 1
ATOM 721 O O . ARG A 1 93 ? 9.683 4.745 -3.485 1.00 94.12 93 ARG A O 1
ATOM 728 N N . ALA A 1 94 ? 8.311 2.983 -3.306 1.00 94.88 94 ALA A N 1
ATOM 729 C CA . ALA A 1 94 ? 8.751 2.384 -4.561 1.00 94.88 94 ALA A CA 1
ATOM 730 C C . ALA A 1 94 ? 8.325 3.210 -5.784 1.00 94.88 94 ALA A C 1
ATOM 732 O O . ALA A 1 94 ? 9.140 3.418 -6.684 1.00 94.88 94 ALA A O 1
ATOM 733 N N . LEU A 1 95 ? 7.089 3.716 -5.803 1.00 95.81 95 LEU A N 1
ATOM 734 C CA . LEU A 1 95 ? 6.575 4.550 -6.894 1.00 95.81 95 LEU A CA 1
ATOM 735 C C . LEU A 1 95 ? 7.214 5.948 -6.907 1.00 95.81 95 LEU A C 1
ATOM 737 O O . LEU A 1 95 ? 7.607 6.434 -7.966 1.00 95.81 95 LEU A O 1
ATOM 741 N N . VAL A 1 96 ? 7.411 6.574 -5.744 1.00 94.44 96 VAL A N 1
ATOM 742 C CA . VAL A 1 96 ? 8.173 7.833 -5.634 1.00 94.44 96 VAL A CA 1
ATOM 743 C C . VAL A 1 96 ? 9.620 7.619 -6.085 1.00 94.44 96 VAL A C 1
ATOM 745 O O . VAL A 1 96 ? 10.126 8.354 -6.931 1.00 94.44 96 VAL A O 1
ATOM 748 N N . GLY A 1 97 ? 10.269 6.549 -5.618 1.00 95.06 97 GLY A N 1
ATOM 749 C CA . GLY A 1 97 ? 11.629 6.199 -6.025 1.00 95.06 97 GLY A CA 1
ATOM 750 C C . GLY A 1 97 ? 11.768 5.916 -7.526 1.00 95.06 97 GLY A C 1
ATOM 751 O O . GLY A 1 97 ? 12.795 6.256 -8.116 1.00 95.06 97 GLY A O 1
ATOM 752 N N . LEU A 1 98 ? 10.745 5.337 -8.166 1.00 96.75 98 LEU A N 1
ATOM 753 C CA . LEU A 1 98 ? 10.683 5.177 -9.623 1.00 96.75 98 LEU A CA 1
ATOM 754 C C . LEU A 1 98 ? 10.746 6.534 -10.331 1.00 96.75 98 LEU A C 1
ATOM 756 O O . LEU A 1 98 ? 11.521 6.690 -11.276 1.00 96.75 98 LEU A O 1
ATOM 760 N N . MET A 1 99 ? 9.968 7.510 -9.862 1.00 94.31 99 MET A N 1
ATOM 761 C CA . MET A 1 99 ? 9.914 8.853 -10.440 1.00 94.31 99 MET A CA 1
ATOM 762 C C . MET A 1 99 ? 11.223 9.620 -10.255 1.00 94.31 99 MET A C 1
ATOM 764 O O . MET A 1 99 ? 11.726 10.184 -11.231 1.00 94.31 99 MET A O 1
ATOM 768 N N . CYS A 1 100 ? 11.828 9.569 -9.063 1.00 95.25 100 CYS A N 1
ATOM 769 C CA . CYS A 1 100 ? 13.144 10.165 -8.819 1.00 95.25 100 CYS A CA 1
ATOM 770 C C . CYS A 1 100 ? 14.194 9.573 -9.775 1.00 95.25 100 CYS A C 1
ATOM 772 O O . CYS A 1 100 ? 14.788 10.296 -10.575 1.00 95.25 100 CYS A O 1
ATOM 774 N N . LYS A 1 101 ? 14.324 8.235 -9.807 1.00 97.12 101 LYS A N 1
ATOM 775 C CA . LYS A 1 101 ? 15.260 7.532 -10.706 1.00 97.12 101 LYS A CA 1
ATOM 776 C C . LYS A 1 101 ? 15.003 7.849 -12.181 1.00 97.12 101 LYS A C 1
ATOM 778 O O . LYS A 1 101 ? 15.945 7.963 -12.968 1.00 97.12 101 LYS A O 1
ATOM 783 N N . TYR A 1 102 ? 13.740 7.965 -12.588 1.00 97.50 102 TYR A N 1
ATOM 784 C CA . TYR A 1 102 ? 13.385 8.311 -13.962 1.00 97.50 102 TYR A CA 1
ATOM 785 C C . TYR A 1 102 ? 13.795 9.739 -14.318 1.00 97.50 102 TYR A C 1
ATOM 787 O O . TYR A 1 102 ? 14.344 9.957 -15.406 1.00 97.50 102 TYR A O 1
ATOM 795 N N . THR A 1 103 ? 13.562 10.690 -13.415 1.00 96.56 103 THR A N 1
ATOM 796 C CA . THR A 1 103 ? 13.978 12.086 -13.570 1.00 96.56 103 THR A CA 1
ATOM 797 C C . THR A 1 103 ? 15.493 12.184 -13.710 1.00 96.56 103 THR A C 1
ATOM 799 O O . THR A 1 103 ? 15.958 12.741 -14.707 1.00 96.56 103 THR A O 1
ATOM 802 N N . ASP A 1 104 ? 16.250 11.521 -12.836 1.00 97.19 104 ASP A N 1
ATOM 803 C CA . ASP A 1 104 ? 17.717 11.480 -12.898 1.00 97.19 104 ASP A CA 1
ATOM 804 C C . ASP A 1 104 ? 18.221 10.841 -14.198 1.00 97.19 104 ASP A C 1
ATOM 806 O O . ASP A 1 104 ? 19.166 11.319 -14.832 1.00 97.19 104 ASP A O 1
A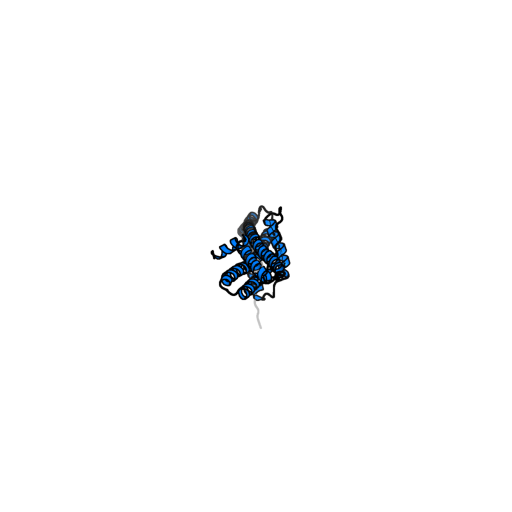TOM 810 N N . SER A 1 105 ? 17.535 9.795 -14.678 1.00 97.69 105 SER A N 1
ATOM 811 C CA . SER A 1 105 ? 17.907 9.110 -15.921 1.00 97.69 105 SER A CA 1
ATOM 812 C C . SER A 1 105 ? 17.907 10.027 -17.148 1.00 97.69 105 SER A C 1
ATOM 814 O O . SER A 1 105 ? 18.550 9.698 -18.147 1.00 97.69 105 SER A O 1
ATOM 816 N N . LYS A 1 106 ? 17.188 11.161 -17.112 1.00 96.69 106 LYS A N 1
ATOM 817 C CA . LYS A 1 106 ? 17.138 12.126 -18.224 1.00 96.69 106 LYS A CA 1
ATOM 818 C C . LYS A 1 106 ? 18.503 12.757 -18.508 1.00 96.69 106 LYS A C 1
ATOM 820 O O . LYS A 1 106 ? 18.730 13.151 -19.648 1.00 96.69 106 LYS A O 1
ATOM 825 N N . GLN A 1 107 ? 19.408 12.781 -17.528 1.00 97.06 107 GLN A N 1
ATOM 826 C CA . GLN A 1 107 ? 20.775 13.287 -17.693 1.00 97.06 107 GLN A CA 1
ATOM 827 C C . GLN A 1 107 ? 21.689 12.314 -18.461 1.00 97.06 107 GLN A C 1
ATOM 829 O O . GLN A 1 107 ? 22.738 12.701 -18.980 1.00 97.06 107 GLN A O 1
ATOM 834 N N . VAL A 1 108 ? 21.297 11.042 -18.587 1.00 96.94 108 VAL A N 1
ATOM 835 C CA . VAL A 1 108 ? 22.098 10.019 -19.270 1.00 96.94 108 VAL A CA 1
ATOM 836 C C . VAL A 1 108 ? 21.905 10.119 -20.784 1.00 96.94 108 VAL A C 1
ATOM 838 O O . VAL A 1 108 ? 20.883 9.694 -21.327 1.00 96.94 108 VAL A O 1
ATOM 841 N N . ARG A 1 109 ? 22.925 10.642 -21.479 1.00 95.31 109 ARG A N 1
ATOM 842 C CA . ARG A 1 109 ? 22.927 10.795 -22.948 1.00 95.31 109 ARG A CA 1
ATOM 843 C C . ARG A 1 109 ? 22.986 9.459 -23.694 1.00 95.31 109 ARG A C 1
ATOM 845 O O . ARG A 1 109 ? 22.389 9.318 -24.756 1.00 95.31 109 ARG A O 1
ATOM 852 N N . ASN A 1 110 ? 23.696 8.467 -23.150 1.00 96.75 110 ASN A N 1
ATOM 853 C CA . ASN A 1 110 ? 23.830 7.160 -23.789 1.00 96.75 110 ASN A CA 1
ATOM 854 C C . ASN A 1 110 ? 22.524 6.354 -23.660 1.00 96.75 110 ASN A C 1
ATOM 856 O O . ASN A 1 110 ? 22.141 5.922 -22.571 1.00 96.75 110 ASN A O 1
ATOM 860 N N . ILE A 1 111 ? 21.866 6.107 -24.794 1.00 94.38 111 ILE A N 1
ATOM 861 C CA . ILE A 1 111 ? 20.555 5.444 -24.847 1.00 94.38 111 ILE A CA 1
ATOM 862 C C . ILE A 1 111 ? 20.623 4.000 -24.331 1.00 94.38 111 ILE A C 1
ATOM 864 O O . ILE A 1 111 ? 19.707 3.560 -23.639 1.00 94.38 111 ILE A O 1
ATOM 868 N N . PHE A 1 112 ? 21.709 3.265 -24.588 1.00 96.19 112 PHE A N 1
ATOM 869 C CA . PHE A 1 112 ? 21.871 1.890 -24.100 1.00 96.19 112 PHE A CA 1
ATOM 870 C C . PHE A 1 112 ? 22.000 1.834 -22.577 1.00 96.19 112 PHE A C 1
ATOM 872 O O . PHE A 1 112 ? 21.387 0.980 -21.933 1.00 96.19 112 PHE A O 1
ATOM 879 N N . GLN A 1 113 ? 22.766 2.756 -21.991 1.00 97.31 113 GLN A N 1
ATOM 880 C CA . GLN A 1 113 ? 22.889 2.880 -20.538 1.00 97.31 113 GLN A CA 1
ATOM 881 C C . GLN A 1 113 ? 21.559 3.307 -19.918 1.00 97.31 113 GLN A C 1
ATOM 883 O O . GLN A 1 113 ? 21.077 2.661 -18.986 1.00 97.31 113 GLN A O 1
ATOM 888 N N . ARG A 1 114 ? 20.906 4.325 -20.487 1.00 97.75 114 ARG A N 1
ATOM 889 C CA . ARG A 1 114 ? 19.606 4.792 -20.004 1.00 97.75 114 ARG A CA 1
ATOM 890 C C . ARG A 1 114 ? 18.541 3.701 -20.091 1.00 97.75 114 ARG A C 1
ATOM 892 O O . ARG A 1 114 ? 17.793 3.509 -19.141 1.00 97.75 114 ARG A O 1
ATOM 899 N N . TYR A 1 115 ? 18.509 2.925 -21.171 1.00 98.06 115 TYR A N 1
ATOM 900 C CA . TYR A 1 115 ? 17.622 1.768 -21.307 1.00 98.06 115 TYR A CA 1
ATOM 901 C C . TYR A 1 115 ? 17.825 0.733 -20.190 1.00 98.06 115 TYR A C 1
ATOM 903 O O . TYR A 1 115 ? 16.845 0.237 -19.629 1.00 98.06 115 TYR A O 1
ATOM 911 N N . LYS A 1 116 ? 19.078 0.432 -19.815 1.00 97.62 116 LYS A N 1
ATOM 912 C CA . LYS A 1 116 ? 19.369 -0.451 -18.670 1.00 97.62 116 LYS A CA 1
ATOM 913 C C . LYS A 1 116 ? 18.807 0.119 -17.362 1.00 97.62 116 LYS A C 1
ATOM 915 O O . LYS A 1 116 ? 18.195 -0.636 -16.609 1.00 97.62 116 LYS A O 1
ATOM 920 N N . LEU A 1 117 ? 18.947 1.427 -17.129 1.00 98.06 117 LEU A N 1
ATOM 921 C CA . LEU A 1 117 ? 18.386 2.098 -15.950 1.00 98.06 117 LEU A CA 1
ATOM 922 C C . LEU A 1 117 ? 16.856 2.022 -15.920 1.00 98.06 117 LEU A C 1
ATOM 924 O O . LEU A 1 117 ? 16.302 1.615 -14.902 1.00 98.06 117 LEU A O 1
ATOM 928 N N . LEU A 1 118 ? 16.180 2.340 -17.034 1.00 98.12 118 LEU A N 1
ATOM 929 C CA . LEU A 1 118 ? 14.713 2.266 -17.141 1.00 98.12 118 LEU A CA 1
ATOM 930 C C . LEU A 1 118 ? 14.202 0.856 -16.835 1.00 98.12 118 LEU A C 1
ATOM 932 O O . LEU A 1 118 ? 13.258 0.674 -16.070 1.00 98.12 118 LEU A O 1
ATOM 936 N N . LYS A 1 119 ? 14.871 -0.170 -17.372 1.00 98.00 119 LYS A N 1
ATOM 937 C CA . LYS A 1 119 ? 14.552 -1.558 -17.029 1.00 98.00 119 LYS A CA 1
ATOM 938 C C . LYS A 1 119 ? 14.736 -1.837 -15.544 1.00 98.00 119 LYS A C 1
ATOM 940 O O . LYS A 1 119 ? 13.891 -2.513 -14.969 1.00 98.00 119 LYS A O 1
ATOM 945 N N . SER A 1 120 ? 15.839 -1.383 -14.952 1.00 97.94 120 SER A N 1
ATOM 946 C CA . SER A 1 120 ? 16.149 -1.650 -13.546 1.00 97.94 120 SER A CA 1
ATOM 947 C C . SER A 1 120 ? 15.108 -1.037 -12.615 1.00 97.94 120 SER A C 1
ATOM 949 O O . SER A 1 120 ? 14.566 -1.745 -11.777 1.00 97.94 120 SER A O 1
ATOM 951 N N . MET A 1 121 ? 14.770 0.241 -12.802 1.00 97.69 121 MET A N 1
ATOM 952 C CA . MET A 1 121 ? 13.811 0.928 -11.933 1.00 97.69 121 MET A CA 1
ATOM 953 C C . MET A 1 121 ? 12.401 0.328 -12.028 1.00 97.69 121 MET A C 1
ATOM 955 O O . MET A 1 121 ? 11.752 0.146 -11.004 1.00 97.69 121 MET A O 1
ATOM 959 N N . VAL A 1 122 ? 11.955 -0.077 -13.225 1.00 97.75 122 VAL A N 1
ATOM 960 C CA . VAL A 1 122 ? 10.675 -0.791 -13.369 1.00 97.75 122 VAL A CA 1
ATOM 961 C C . VAL A 1 122 ? 10.743 -2.161 -12.689 1.00 97.75 122 VAL A C 1
ATOM 963 O O . VAL A 1 122 ? 9.812 -2.539 -11.982 1.00 97.75 122 VAL A O 1
ATOM 966 N N . LYS A 1 123 ? 11.861 -2.892 -12.831 1.00 96.62 123 LYS A N 1
ATOM 967 C CA . LYS A 1 123 ? 12.060 -4.182 -12.149 1.00 96.62 123 LYS A CA 1
ATOM 968 C C . LYS A 1 123 ? 12.010 -4.061 -10.624 1.00 96.62 123 LYS A C 1
ATOM 970 O O . LYS A 1 123 ? 11.454 -4.953 -9.989 1.00 96.62 123 LYS A O 1
ATOM 975 N N . ASP A 1 124 ? 12.560 -2.990 -10.056 1.00 95.12 124 ASP A N 1
ATOM 976 C CA . ASP A 1 124 ? 12.533 -2.747 -8.610 1.00 95.12 124 ASP A CA 1
ATOM 977 C C . ASP A 1 124 ? 11.091 -2.644 -8.086 1.00 95.12 124 ASP A C 1
ATOM 979 O O . ASP A 1 124 ? 10.775 -3.232 -7.052 1.00 95.12 124 ASP A O 1
ATOM 983 N N . VAL A 1 125 ? 10.215 -1.954 -8.826 1.00 95.75 125 VAL A N 1
ATOM 984 C CA . VAL A 1 125 ? 8.803 -1.752 -8.458 1.00 95.75 125 VAL A CA 1
ATOM 985 C C . VAL A 1 125 ? 7.985 -3.027 -8.649 1.00 95.75 125 VAL A C 1
ATOM 987 O O . VAL A 1 125 ? 7.327 -3.485 -7.717 1.00 95.75 125 VAL A O 1
ATOM 990 N N . ILE A 1 126 ? 8.057 -3.667 -9.822 1.00 95.38 126 ILE A N 1
ATOM 991 C CA . ILE A 1 126 ? 7.247 -4.869 -10.106 1.00 95.38 126 ILE A CA 1
ATOM 992 C C . ILE A 1 126 ? 7.663 -6.071 -9.248 1.00 95.38 126 ILE A C 1
ATOM 994 O O . ILE A 1 126 ? 6.890 -7.022 -9.112 1.00 95.38 126 ILE A O 1
ATOM 998 N N . ARG A 1 127 ? 8.869 -6.045 -8.657 1.00 93.31 127 ARG A N 1
ATOM 999 C CA . ARG A 1 127 ? 9.312 -7.064 -7.700 1.00 93.31 127 ARG A CA 1
ATOM 1000 C C . ARG A 1 127 ? 8.373 -7.140 -6.496 1.00 93.31 127 ARG A C 1
ATOM 1002 O O . ARG A 1 127 ? 8.124 -8.249 -6.020 1.00 93.31 127 ARG A O 1
ATOM 1009 N N . LEU A 1 128 ? 7.788 -6.014 -6.081 1.00 90.44 128 LEU A N 1
ATOM 1010 C CA . LEU A 1 128 ? 6.795 -5.974 -5.006 1.00 90.44 128 LEU A CA 1
ATOM 1011 C C . LEU A 1 128 ? 5.556 -6.830 -5.315 1.00 90.44 128 LEU A C 1
ATOM 1013 O O . LEU A 1 128 ? 4.980 -7.414 -4.408 1.00 90.44 128 LEU A O 1
ATOM 1017 N N . GLU A 1 129 ? 5.191 -6.987 -6.592 1.00 86.00 129 GLU A N 1
ATOM 1018 C CA . GLU A 1 129 ? 4.094 -7.872 -7.021 1.00 86.00 129 GLU A CA 1
ATOM 1019 C C . GLU A 1 129 ? 4.506 -9.322 -7.276 1.00 86.00 129 GLU A C 1
ATOM 1021 O O . GLU A 1 129 ? 3.697 -10.162 -7.673 1.00 86.00 129 GLU A O 1
ATOM 1026 N N . THR A 1 130 ? 5.788 -9.636 -7.139 1.00 79.69 130 THR A N 1
ATOM 1027 C CA . THR A 1 130 ? 6.282 -11.022 -7.188 1.00 79.69 130 THR A CA 1
ATOM 1028 C C . THR A 1 130 ? 6.600 -11.553 -5.796 1.00 79.69 130 THR A C 1
ATOM 1030 O O . THR A 1 130 ? 6.556 -12.759 -5.573 1.00 79.69 130 THR A O 1
ATOM 1033 N N . GLN A 1 131 ? 6.861 -10.657 -4.844 1.00 81.06 131 GLN A N 1
ATOM 1034 C CA . GLN A 1 131 ? 7.075 -10.968 -3.438 1.00 81.06 131 GLN A CA 1
ATOM 1035 C C . GLN A 1 131 ? 5.747 -10.822 -2.692 1.00 81.06 131 GLN A C 1
ATOM 1037 O O . GLN A 1 131 ? 5.471 -9.807 -2.065 1.00 81.06 131 GLN A O 1
ATOM 1042 N N . TYR A 1 132 ? 4.914 -11.856 -2.781 1.00 60.00 132 TYR A N 1
ATOM 1043 C CA . TYR A 1 132 ? 3.549 -11.916 -2.243 1.00 60.00 132 TYR A CA 1
ATOM 1044 C C . TYR A 1 132 ? 3.416 -11.588 -0.739 1.00 60.00 132 TYR A C 1
ATOM 1046 O O . TYR A 1 132 ? 2.325 -11.261 -0.286 1.00 60.00 132 TYR A O 1
ATOM 1054 N N . TRP A 1 133 ? 4.516 -11.614 0.020 1.00 66.75 133 TRP A N 1
ATOM 1055 C CA . TRP A 1 133 ? 4.575 -11.188 1.423 1.00 66.75 133 TRP A CA 1
ATOM 1056 C C . TRP A 1 133 ? 4.748 -9.680 1.628 1.00 66.75 133 TRP A C 1
ATOM 1058 O O . TRP A 1 133 ? 4.429 -9.166 2.695 1.00 66.75 133 TRP A O 1
ATOM 1068 N N . THR A 1 134 ? 5.295 -8.970 0.643 1.00 71.94 134 THR A N 1
ATOM 1069 C CA . THR A 1 134 ? 5.711 -7.569 0.790 1.00 71.94 134 THR A CA 1
ATOM 1070 C C . THR A 1 134 ? 4.532 -6.604 0.756 1.00 71.94 134 THR A C 1
ATOM 1072 O O . THR A 1 134 ? 4.619 -5.512 1.309 1.00 71.94 134 THR A O 1
ATOM 1075 N N . LEU A 1 135 ? 3.430 -6.995 0.117 1.00 82.81 135 LEU A N 1
ATOM 1076 C CA . LEU A 1 135 ? 2.248 -6.167 -0.053 1.00 82.81 135 LEU A CA 1
ATOM 1077 C C . LEU A 1 135 ? 0.992 -6.984 0.294 1.00 82.81 135 LEU A C 1
ATOM 1079 O O . LEU A 1 135 ? 0.784 -8.065 -0.261 1.00 82.81 135 LEU A O 1
ATOM 1083 N N . VAL A 1 136 ? 0.118 -6.448 1.148 1.00 85.56 136 VAL A N 1
ATOM 1084 C CA . VAL A 1 136 ? -1.142 -7.106 1.544 1.00 85.56 136 VAL A CA 1
ATOM 1085 C C . VAL A 1 136 ? -2.162 -7.167 0.412 1.00 85.56 136 VAL A C 1
ATOM 1087 O O . VAL A 1 136 ? -2.342 -6.206 -0.331 1.00 85.56 136 VAL A O 1
ATOM 1090 N N . ASP A 1 137 ? -2.842 -8.301 0.264 1.00 83.62 137 ASP A N 1
ATOM 1091 C CA . ASP A 1 137 ? -3.973 -8.384 -0.658 1.00 83.62 137 ASP A CA 1
ATOM 1092 C C . ASP A 1 137 ? -5.240 -7.857 0.016 1.00 83.62 137 ASP A C 1
ATOM 1094 O O . ASP A 1 137 ? -5.483 -8.123 1.198 1.00 83.62 137 ASP A O 1
ATOM 1098 N N . ILE A 1 138 ? -6.027 -7.093 -0.736 1.00 86.31 138 ILE A N 1
ATOM 1099 C CA . ILE A 1 138 ? -7.243 -6.451 -0.241 1.00 86.31 138 ILE A CA 1
ATOM 1100 C C . ILE A 1 138 ? -8.425 -6.802 -1.145 1.00 86.31 138 ILE A C 1
ATOM 1102 O O . ILE A 1 138 ? -8.275 -6.853 -2.370 1.00 86.31 138 ILE A O 1
ATOM 1106 N N . PRO A 1 139 ? -9.612 -7.047 -0.566 1.00 88.25 139 PRO A N 1
ATOM 1107 C CA . PRO A 1 139 ? -10.800 -7.305 -1.359 1.00 88.25 139 PRO A CA 1
ATOM 1108 C C . PRO A 1 139 ? -11.195 -6.072 -2.177 1.00 88.25 139 PRO A C 1
ATOM 1110 O O . PRO A 1 139 ? -10.946 -4.930 -1.792 1.00 88.25 139 PRO A O 1
ATOM 1113 N N . ARG A 1 140 ? -11.904 -6.301 -3.284 1.00 89.56 140 ARG A N 1
ATOM 1114 C CA . ARG A 1 140 ? -12.643 -5.242 -3.976 1.00 89.56 140 ARG A CA 1
ATOM 1115 C C . ARG A 1 140 ? -13.973 -5.008 -3.258 1.00 89.56 140 ARG A C 1
ATOM 1117 O O . ARG A 1 140 ? -14.676 -5.978 -2.977 1.00 89.56 140 ARG A O 1
ATOM 1124 N N . GLN A 1 141 ? -14.322 -3.747 -3.007 1.00 92.25 141 GLN A N 1
ATOM 1125 C CA . GLN A 1 141 ? -15.631 -3.381 -2.460 1.00 92.25 141 GLN A CA 1
ATOM 1126 C C . GLN A 1 141 ? -16.750 -3.731 -3.447 1.00 92.25 141 GLN A C 1
ATOM 1128 O O . GLN A 1 141 ? -16.655 -3.428 -4.644 1.00 92.25 141 GLN A O 1
ATOM 1133 N N . GLU A 1 142 ? -17.808 -4.360 -2.947 1.00 92.00 142 GLU A N 1
ATOM 1134 C CA . GLU A 1 142 ? -18.986 -4.693 -3.749 1.00 92.00 142 GLU A CA 1
ATOM 1135 C C . GLU A 1 142 ? -19.936 -3.491 -3.853 1.00 92.00 142 GLU A C 1
ATOM 1137 O O . GLU A 1 142 ? -20.010 -2.659 -2.954 1.00 92.00 142 GLU A O 1
ATOM 1142 N N . LYS A 1 143 ? -20.691 -3.374 -4.956 1.00 89.06 143 LYS A N 1
ATOM 1143 C CA . LYS A 1 143 ? -21.503 -2.169 -5.242 1.00 89.06 143 LYS A CA 1
ATOM 1144 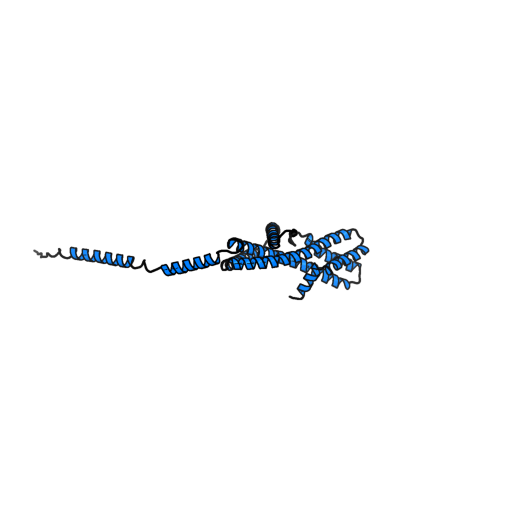C C . LYS A 1 143 ? -22.551 -1.843 -4.169 1.00 89.06 143 LYS A C 1
ATOM 1146 O O . LYS A 1 143 ? -22.918 -0.684 -4.032 1.00 89.06 143 LYS A O 1
ATOM 1151 N N . GLN A 1 144 ? -23.058 -2.856 -3.471 1.00 92.38 144 GLN A N 1
ATOM 1152 C CA . GLN A 1 144 ? -24.083 -2.719 -2.431 1.00 92.38 144 GLN A CA 1
ATOM 1153 C C . GLN A 1 144 ? -23.493 -2.793 -1.012 1.00 92.38 144 GLN A C 1
ATOM 1155 O O . GLN A 1 144 ? -24.225 -2.674 -0.035 1.00 92.38 144 GLN A O 1
ATOM 1160 N N . GLU A 1 145 ? -22.179 -2.997 -0.885 1.00 93.31 145 GLU A N 1
ATOM 1161 C CA . GLU A 1 145 ? -21.512 -3.162 0.402 1.00 93.31 145 GLU A CA 1
ATOM 1162 C C . GLU A 1 145 ? -21.284 -1.802 1.065 1.00 93.31 145 GLU A C 1
ATOM 1164 O O . GLU A 1 145 ? -20.654 -0.901 0.500 1.00 93.31 145 GLU A O 1
ATOM 1169 N N . THR A 1 146 ? -21.783 -1.661 2.293 1.00 94.94 146 THR A N 1
ATOM 1170 C CA . THR A 1 146 ? -21.554 -0.458 3.095 1.00 94.94 146 THR A CA 1
ATOM 1171 C C . THR A 1 146 ? -20.072 -0.324 3.446 1.00 94.94 146 THR A C 1
ATOM 1173 O O . THR A 1 146 ? -19.338 -1.309 3.530 1.00 94.94 146 THR A O 1
ATOM 1176 N N . VAL A 1 147 ? -19.616 0.908 3.686 1.00 94.81 147 VAL A N 1
ATOM 1177 C CA . VAL A 1 147 ? -18.214 1.170 4.048 1.00 94.81 147 VAL A CA 1
ATOM 1178 C C . VAL A 1 147 ? -17.766 0.362 5.280 1.00 94.81 147 VAL A C 1
ATOM 1180 O O . VAL A 1 147 ? -16.730 -0.298 5.183 1.00 94.81 147 VAL A O 1
ATOM 1183 N N . PRO A 1 148 ? -18.523 0.312 6.398 1.00 94.38 148 PRO A N 1
ATOM 1184 C CA . PRO A 1 148 ? -18.130 -0.500 7.549 1.00 94.38 148 PRO A CA 1
ATOM 1185 C C . PRO A 1 148 ? -18.034 -1.996 7.235 1.00 94.38 148 PRO A C 1
ATOM 1187 O O . PRO A 1 148 ? -17.072 -2.643 7.645 1.00 94.38 148 PRO A O 1
ATOM 1190 N N . ALA A 1 149 ? -18.977 -2.544 6.459 1.00 95.00 149 ALA A N 1
ATOM 1191 C CA . ALA A 1 149 ? -18.953 -3.956 6.074 1.00 95.00 149 ALA A CA 1
ATOM 1192 C C . ALA A 1 149 ? -17.707 -4.294 5.239 1.00 95.00 149 ALA A C 1
ATOM 1194 O O . ALA A 1 149 ? -17.012 -5.271 5.525 1.00 95.00 149 ALA A O 1
ATOM 1195 N N . PHE A 1 150 ? -17.371 -3.430 4.277 1.00 96.12 150 PHE A N 1
ATOM 1196 C CA . PHE A 1 150 ? -16.166 -3.567 3.462 1.00 96.12 150 PHE A CA 1
ATOM 1197 C C . PHE A 1 150 ? -14.884 -3.548 4.295 1.00 96.12 150 PHE A C 1
ATOM 1199 O O . PHE A 1 150 ? -14.021 -4.416 4.131 1.00 96.12 150 PHE A O 1
ATOM 1206 N N . VAL A 1 151 ? -14.765 -2.589 5.216 1.00 96.44 151 VAL A N 1
ATOM 1207 C CA . VAL A 1 151 ? -13.594 -2.464 6.092 1.00 96.44 151 VAL A CA 1
ATOM 1208 C C . VAL A 1 151 ? -13.438 -3.706 6.971 1.00 96.44 151 VAL A C 1
ATOM 1210 O O . VAL A 1 151 ? -12.357 -4.291 7.012 1.00 96.44 151 VAL A O 1
ATOM 1213 N N . LEU A 1 152 ? -14.515 -4.175 7.607 1.00 94.31 152 LEU A N 1
ATOM 1214 C CA . LEU A 1 152 ? -14.471 -5.373 8.453 1.00 94.31 152 LEU A CA 1
ATOM 1215 C C . LEU A 1 152 ? -14.152 -6.648 7.656 1.00 94.31 152 LEU A C 1
ATOM 1217 O O . LEU A 1 152 ? -13.452 -7.534 8.157 1.00 94.31 152 LEU A O 1
ATOM 1221 N N . ARG A 1 153 ? -14.596 -6.742 6.396 1.00 94.50 153 ARG A N 1
ATOM 1222 C CA . ARG A 1 153 ? -14.217 -7.843 5.497 1.00 94.50 153 ARG A CA 1
ATOM 1223 C C . ARG A 1 153 ? -12.733 -7.794 5.136 1.00 94.50 153 ARG A C 1
ATOM 1225 O O . ARG A 1 153 ? -12.074 -8.837 5.147 1.00 94.50 153 ARG A O 1
ATOM 1232 N N . ALA A 1 154 ? -12.193 -6.605 4.864 1.00 92.88 154 ALA A N 1
ATOM 1233 C CA . ALA A 1 154 ? -10.758 -6.420 4.660 1.00 92.88 154 ALA A CA 1
ATOM 1234 C C . ALA A 1 154 ? -9.962 -6.831 5.911 1.00 92.88 154 ALA A C 1
ATOM 1236 O O . ALA A 1 154 ? -8.988 -7.578 5.784 1.00 92.88 154 ALA A O 1
ATOM 1237 N N . CYS A 1 155 ? -10.427 -6.455 7.111 1.00 92.56 155 CYS A N 1
ATOM 1238 C CA . CYS A 1 155 ? -9.838 -6.901 8.376 1.00 92.56 155 CYS A CA 1
ATOM 1239 C C . CYS A 1 155 ? -9.785 -8.432 8.470 1.00 92.56 155 CYS A C 1
ATOM 1241 O O . CYS A 1 155 ? -8.710 -8.999 8.664 1.00 92.56 155 CYS A O 1
ATOM 1243 N N . ALA A 1 156 ? -10.911 -9.110 8.230 1.00 91.62 156 ALA A N 1
ATOM 1244 C CA . ALA A 1 156 ? -10.997 -10.569 8.307 1.00 91.62 156 ALA A CA 1
ATOM 1245 C C . ALA A 1 156 ? -10.059 -11.292 7.318 1.00 91.62 156 ALA A C 1
ATOM 1247 O O . ALA A 1 156 ? -9.474 -12.329 7.644 1.00 91.62 156 ALA A O 1
ATOM 1248 N N . ILE A 1 157 ? -9.898 -10.767 6.100 1.00 88.94 157 ILE A N 1
ATOM 1249 C CA . ILE A 1 157 ? -8.970 -11.327 5.101 1.00 88.94 157 ILE A CA 1
ATOM 1250 C C . ILE A 1 157 ? -7.518 -11.121 5.543 1.00 88.94 157 ILE A C 1
ATOM 1252 O O . ILE A 1 157 ? -6.696 -12.042 5.467 1.00 88.94 157 ILE A O 1
ATOM 1256 N N . MET A 1 158 ? -7.190 -9.929 6.040 1.00 87.31 158 MET A N 1
ATOM 1257 C CA . MET A 1 158 ? -5.843 -9.616 6.502 1.00 87.31 158 MET A CA 1
ATOM 1258 C C . MET A 1 158 ? -5.467 -10.458 7.728 1.00 87.31 158 MET A C 1
ATOM 1260 O O . MET A 1 158 ? -4.387 -11.043 7.747 1.00 87.31 158 MET A O 1
ATOM 1264 N N . GLU A 1 159 ? -6.359 -10.638 8.695 1.00 85.44 159 GLU A N 1
ATOM 1265 C CA . GLU A 1 159 ? -6.142 -11.510 9.861 1.00 85.44 159 GLU A CA 1
ATOM 1266 C C . GLU A 1 159 ? -5.797 -12.957 9.460 1.00 85.44 159 GLU A C 1
ATOM 1268 O O . GLU A 1 159 ? -4.883 -13.565 10.024 1.00 85.44 159 GLU A O 1
ATOM 1273 N N . LYS A 1 160 ? -6.458 -13.501 8.427 1.00 82.38 160 LYS A N 1
ATOM 1274 C CA . LYS A 1 160 ? -6.171 -14.850 7.903 1.00 82.38 160 LYS A CA 1
ATOM 1275 C C . LYS A 1 160 ? -4.809 -14.936 7.217 1.00 82.38 160 LYS A C 1
ATOM 1277 O O . LYS A 1 160 ? -4.076 -15.901 7.424 1.00 82.38 160 LYS A O 1
ATOM 1282 N N . THR A 1 161 ? -4.447 -13.929 6.423 1.00 73.50 161 THR A N 1
ATOM 1283 C CA . THR A 1 161 ? -3.164 -13.915 5.694 1.00 73.50 161 THR A CA 1
ATOM 1284 C C . THR A 1 161 ? -1.965 -13.574 6.583 1.00 73.50 161 THR A C 1
ATOM 1286 O O . THR A 1 161 ? -0.835 -13.907 6.230 1.00 73.50 161 THR A O 1
ATOM 1289 N N . HIS A 1 162 ? -2.188 -12.946 7.744 1.00 61.09 162 HIS A N 1
ATOM 1290 C CA . HIS A 1 162 ? -1.143 -12.566 8.702 1.00 61.09 162 HIS A CA 1
ATOM 1291 C C . HIS A 1 162 ? -0.317 -13.766 9.186 1.00 61.09 162 HIS A C 1
ATOM 1293 O O . HIS A 1 162 ? 0.898 -13.678 9.321 1.00 61.09 162 HIS A O 1
ATOM 1299 N N . LYS A 1 163 ? -0.961 -14.920 9.389 1.00 51.53 163 LYS A N 1
ATOM 1300 C CA . LYS A 1 163 ? -0.315 -16.113 9.958 1.00 51.53 163 LYS A CA 1
ATOM 1301 C C . LYS A 1 163 ? 0.715 -16.767 9.037 1.00 51.53 163 LYS A C 1
ATOM 1303 O O . LYS A 1 163 ? 1.496 -17.586 9.500 1.00 51.53 163 LYS A O 1
ATOM 1308 N N . SER A 1 164 ? 0.703 -16.442 7.746 1.00 48.78 164 SER A N 1
ATOM 1309 C CA . SER A 1 164 ? 1.480 -17.188 6.761 1.00 48.78 164 SER A CA 1
ATOM 1310 C C . SER A 1 164 ? 2.825 -16.542 6.407 1.00 48.78 164 SER A C 1
ATOM 1312 O O . SER A 1 164 ? 3.651 -17.235 5.825 1.00 48.78 164 SER A O 1
ATOM 1314 N N . GLY A 1 165 ? 3.048 -15.260 6.737 1.00 51.00 165 GLY A N 1
ATOM 1315 C CA . GLY A 1 165 ? 4.117 -14.451 6.127 1.00 51.00 165 GLY A CA 1
ATOM 1316 C C . GLY A 1 165 ? 5.060 -13.692 7.056 1.00 51.00 165 GLY A C 1
ATOM 1317 O O . GLY A 1 165 ? 5.960 -13.017 6.558 1.00 51.00 165 GLY A O 1
ATOM 1318 N N . GLU A 1 166 ? 4.884 -13.756 8.377 1.00 55.16 166 GLU A N 1
ATOM 1319 C CA . GLU A 1 166 ? 5.836 -13.116 9.289 1.00 55.16 166 GLU A CA 1
ATOM 1320 C C . GLU A 1 166 ? 7.110 -13.960 9.391 1.00 55.16 166 GLU A C 1
ATOM 1322 O O . GLU A 1 166 ? 7.102 -15.080 9.897 1.00 55.16 166 GLU A O 1
ATOM 1327 N N . GLY A 1 167 ? 8.226 -13.412 8.899 1.00 56.66 167 GLY A N 1
ATOM 1328 C CA . GLY A 1 167 ? 9.554 -13.911 9.249 1.00 56.66 167 GLY A CA 1
ATOM 1329 C C . GLY A 1 167 ? 9.763 -13.892 10.769 1.00 56.66 167 GLY A C 1
ATOM 1330 O O . GLY A 1 167 ? 9.024 -13.231 11.494 1.00 56.66 167 GLY A O 1
ATOM 1331 N N . VAL A 1 168 ? 10.773 -14.622 11.252 1.00 54.28 168 VAL A N 1
ATOM 1332 C CA . VAL A 1 168 ? 11.039 -14.820 12.688 1.00 54.28 168 VAL A CA 1
ATOM 1333 C C . VAL A 1 168 ? 11.152 -13.473 13.414 1.00 54.28 168 VAL A C 1
ATOM 1335 O O . VAL A 1 168 ? 12.183 -12.802 13.352 1.00 54.28 168 VAL A O 1
ATOM 1338 N N . LYS A 1 169 ? 10.084 -13.064 14.106 1.00 66.31 169 LYS A N 1
ATOM 1339 C CA . LYS A 1 169 ? 10.123 -11.941 15.043 1.00 66.31 169 LYS A CA 1
ATOM 1340 C C . LYS A 1 169 ? 11.006 -12.335 16.223 1.00 66.31 169 LYS A C 1
ATOM 1342 O O . LYS A 1 169 ? 10.914 -13.450 16.734 1.00 66.31 169 LYS A O 1
ATOM 1347 N N . THR A 1 170 ? 11.872 -11.425 16.656 1.00 75.06 170 THR A N 1
ATOM 1348 C CA . THR A 1 170 ? 12.642 -11.618 17.886 1.00 75.06 170 THR A CA 1
ATOM 1349 C C . THR A 1 170 ? 11.685 -11.669 19.077 1.00 75.06 170 THR A C 1
ATOM 1351 O O . THR A 1 170 ? 10.660 -10.985 19.091 1.00 75.06 170 THR A O 1
ATOM 1354 N N . SER A 1 171 ? 12.018 -12.464 20.095 1.00 74.00 171 SER A N 1
ATOM 1355 C CA . SER A 1 171 ? 11.217 -12.579 21.323 1.00 74.00 171 SER A CA 1
ATOM 1356 C C . SER A 1 171 ? 10.947 -11.219 21.978 1.00 74.00 171 SER A C 1
ATOM 1358 O O . SER A 1 171 ? 9.846 -10.985 22.463 1.00 74.00 171 SER A O 1
ATOM 1360 N N . ALA A 1 172 ? 11.915 -10.300 21.914 1.00 77.56 172 ALA A N 1
ATOM 1361 C CA . ALA A 1 172 ? 11.780 -8.929 22.401 1.00 77.56 172 ALA A CA 1
ATOM 1362 C C . ALA A 1 172 ? 10.667 -8.143 21.684 1.00 77.56 172 ALA A C 1
ATOM 1364 O O . ALA A 1 172 ? 9.862 -7.490 22.338 1.00 77.56 172 ALA A O 1
ATOM 1365 N N . ARG A 1 173 ? 10.563 -8.259 20.354 1.00 75.00 173 ARG A N 1
ATOM 1366 C CA . ARG A 1 173 ? 9.546 -7.545 19.567 1.00 75.00 173 ARG A CA 1
ATOM 1367 C C . ARG A 1 173 ? 8.138 -8.088 19.815 1.00 75.00 173 ARG A C 1
ATOM 1369 O O . ARG A 1 173 ? 7.178 -7.331 19.838 1.00 75.00 173 ARG A O 1
ATOM 1376 N N . LEU A 1 174 ? 8.018 -9.398 20.035 1.00 77.81 174 LEU A N 1
ATOM 1377 C CA . LEU A 1 174 ? 6.747 -10.021 20.418 1.00 77.81 174 LEU A CA 1
ATOM 1378 C C . LEU A 1 174 ? 6.291 -9.579 21.814 1.00 77.81 174 LEU A C 1
ATOM 1380 O O . LEU A 1 174 ? 5.099 -9.370 22.022 1.00 77.81 174 LEU A O 1
ATOM 1384 N N . ALA A 1 175 ? 7.228 -9.428 22.755 1.00 79.94 175 ALA A N 1
ATOM 1385 C CA . ALA A 1 175 ? 6.929 -8.938 24.097 1.00 79.94 175 ALA A CA 1
ATOM 1386 C C . ALA A 1 175 ? 6.461 -7.473 24.075 1.00 79.94 175 ALA A C 1
ATOM 1388 O O . ALA A 1 175 ? 5.440 -7.161 24.679 1.00 79.94 175 ALA A O 1
ATOM 1389 N N . GLU A 1 176 ? 7.136 -6.611 23.310 1.00 80.88 176 GLU A N 1
ATOM 1390 C CA . GLU A 1 176 ? 6.753 -5.203 23.129 1.00 80.88 176 GLU A CA 1
ATOM 1391 C C . GLU A 1 176 ? 5.368 -5.061 22.467 1.00 80.88 176 GLU A C 1
ATOM 1393 O O . GLU A 1 176 ? 4.520 -4.298 22.931 1.00 80.88 176 GLU A O 1
ATOM 1398 N N . GLU A 1 177 ? 5.088 -5.846 21.418 1.00 81.50 177 GLU A N 1
ATOM 1399 C CA . GLU A 1 177 ? 3.770 -5.865 20.766 1.00 81.50 177 GLU A CA 1
ATOM 1400 C C . GLU A 1 177 ? 2.659 -6.319 21.735 1.00 81.50 177 GLU A C 1
ATOM 1402 O O . GLU A 1 177 ? 1.549 -5.776 21.706 1.00 81.50 177 GLU A O 1
ATOM 1407 N N . ALA A 1 178 ? 2.951 -7.285 22.614 1.00 82.50 178 ALA A N 1
ATOM 1408 C CA . ALA A 1 178 ? 2.012 -7.776 23.620 1.00 82.50 178 ALA A CA 1
ATOM 1409 C C . ALA A 1 178 ? 1.772 -6.766 24.753 1.00 82.50 178 ALA A C 1
ATOM 1411 O O . ALA A 1 178 ? 0.629 -6.593 25.181 1.00 82.50 178 ALA A O 1
ATOM 1412 N N . GLU A 1 179 ? 2.816 -6.079 25.214 1.00 85.12 179 GLU A N 1
ATOM 1413 C CA . GLU A 1 179 ? 2.722 -5.032 26.235 1.00 85.12 179 GLU A CA 1
ATOM 1414 C C . GLU A 1 179 ? 1.933 -3.827 25.715 1.00 85.12 179 GLU A C 1
ATOM 1416 O O . GLU A 1 179 ? 0.934 -3.440 26.320 1.00 85.12 179 GLU A O 1
ATOM 1421 N N . SER A 1 180 ? 2.262 -3.339 24.515 1.00 84.44 180 SER A N 1
ATOM 1422 C CA . SER A 1 180 ? 1.513 -2.262 23.859 1.00 84.44 180 SER A CA 1
ATOM 1423 C C . SER A 1 180 ? 0.040 -2.628 23.642 1.00 84.44 180 SER A C 1
ATOM 1425 O O . SER A 1 180 ? -0.854 -1.789 23.784 1.00 84.44 180 SER A O 1
ATOM 1427 N N . LYS A 1 181 ? -0.248 -3.895 23.311 1.00 86.19 181 LYS A N 1
ATOM 1428 C CA . LYS A 1 181 ? -1.626 -4.392 23.223 1.00 86.19 181 LYS A CA 1
ATOM 1429 C C . LYS A 1 181 ? -2.331 -4.354 24.578 1.00 86.19 181 LYS A C 1
ATOM 1431 O O . LYS A 1 181 ? -3.484 -3.933 24.647 1.00 86.19 181 LYS A O 1
ATOM 1436 N N . ARG A 1 182 ? -1.653 -4.773 25.647 1.00 87.38 182 ARG A N 1
ATOM 1437 C CA . ARG A 1 182 ? -2.213 -4.783 27.001 1.00 87.38 182 ARG A CA 1
ATOM 1438 C C . ARG A 1 182 ? -2.553 -3.373 27.485 1.00 87.38 182 ARG A C 1
ATOM 1440 O O . ARG A 1 182 ? -3.675 -3.163 27.934 1.00 87.38 182 ARG A O 1
ATOM 1447 N N . GLU A 1 183 ? -1.638 -2.419 27.330 1.00 88.88 183 GLU A N 1
ATOM 1448 C CA . GLU A 1 183 ? -1.862 -1.013 27.705 1.00 88.88 183 GLU A CA 1
ATOM 1449 C C . GLU A 1 183 ? -3.053 -0.399 26.954 1.00 88.88 183 GLU A C 1
ATOM 1451 O O . GLU A 1 183 ? -3.859 0.339 27.526 1.00 88.88 183 GLU A O 1
ATOM 1456 N N . ARG A 1 184 ? -3.216 -0.734 25.665 1.00 87.69 184 ARG A N 1
ATOM 1457 C CA . ARG A 1 184 ? -4.367 -0.268 24.878 1.00 87.69 184 ARG A CA 1
ATOM 1458 C C . ARG A 1 184 ? -5.690 -0.824 25.380 1.00 87.69 184 ARG A C 1
ATOM 1460 O O . ARG A 1 184 ? -6.648 -0.056 25.473 1.00 87.69 184 ARG A O 1
ATOM 1467 N N . ILE A 1 185 ? -5.747 -2.121 25.680 1.00 89.50 185 ILE A N 1
ATOM 1468 C CA . ILE A 1 185 ? -6.960 -2.754 26.214 1.00 89.50 185 ILE A CA 1
ATOM 1469 C C . ILE A 1 185 ? -7.306 -2.136 27.570 1.00 89.50 185 ILE A C 1
ATOM 1471 O O . ILE A 1 185 ? -8.446 -1.742 27.783 1.00 89.50 185 ILE A O 1
ATOM 1475 N N . GLU A 1 186 ? -6.321 -1.939 28.447 1.00 91.00 186 GLU A N 1
ATOM 1476 C CA . GLU A 1 186 ? -6.535 -1.292 29.746 1.00 91.00 186 GLU A CA 1
ATOM 1477 C C . GLU A 1 186 ? -7.075 0.143 29.607 1.00 91.00 186 GLU A C 1
ATOM 1479 O O . GLU A 1 186 ? -7.989 0.545 30.330 1.00 91.00 186 GLU A O 1
ATOM 1484 N N . ARG A 1 187 ? -6.582 0.920 28.634 1.00 94.25 187 ARG A N 1
ATOM 1485 C CA . ARG A 1 187 ? -7.144 2.245 28.322 1.00 94.25 187 ARG A CA 1
ATOM 1486 C C . ARG A 1 187 ? -8.606 2.149 27.880 1.00 94.25 187 ARG A C 1
ATOM 1488 O O . ARG A 1 187 ? -9.427 2.935 28.348 1.00 94.25 187 ARG A O 1
ATOM 1495 N N . LEU A 1 188 ? -8.920 1.215 26.982 1.00 91.81 188 LEU A N 1
ATOM 1496 C CA . LEU A 1 188 ? -10.276 1.009 26.467 1.00 91.81 188 LEU A CA 1
ATOM 1497 C C . LEU A 1 188 ? -11.244 0.565 27.570 1.00 91.81 188 LEU A C 1
ATOM 1499 O O . LEU A 1 188 ? -12.382 1.024 27.607 1.00 91.81 188 LEU A O 1
ATOM 1503 N N . GLU A 1 189 ? -10.781 -0.242 28.523 1.00 89.75 189 GLU A N 1
ATOM 1504 C CA . GLU A 1 189 ? -11.586 -0.657 29.672 1.00 89.75 189 GLU A CA 1
ATOM 1505 C C . GLU A 1 189 ? -12.007 0.510 30.571 1.00 89.75 189 GLU A C 1
ATOM 1507 O O . GLU A 1 189 ? -13.069 0.476 31.194 1.00 89.75 189 GLU A O 1
ATOM 1512 N N . ASN A 1 190 ? -11.231 1.590 30.598 1.00 90.38 190 ASN A N 1
ATOM 1513 C CA . ASN A 1 190 ? -11.576 2.792 31.354 1.00 90.38 190 ASN A CA 1
ATOM 1514 C C . ASN A 1 190 ? -12.527 3.743 30.593 1.00 90.38 190 ASN A C 1
ATOM 1516 O O . ASN A 1 190 ? -12.987 4.740 31.160 1.00 90.38 190 ASN A O 1
ATOM 1520 N N . MET A 1 191 ? -12.844 3.454 29.327 1.00 90.56 191 MET A N 1
ATOM 1521 C CA . MET A 1 191 ? -13.759 4.240 28.493 1.00 90.56 191 MET A CA 1
ATOM 1522 C C . MET A 1 191 ? -15.197 3.713 28.549 1.00 90.56 191 MET A C 1
ATOM 1524 O O . MET A 1 191 ? -15.455 2.579 28.954 1.00 90.56 191 MET A O 1
ATOM 1528 N N . THR A 1 192 ? -16.156 4.545 28.132 1.00 89.81 192 THR A N 1
ATOM 1529 C CA . THR A 1 192 ? -17.540 4.090 27.920 1.00 89.81 192 THR A CA 1
ATOM 1530 C C . THR A 1 192 ? -17.689 3.392 26.578 1.00 89.81 192 THR A C 1
ATOM 1532 O O . THR A 1 192 ? -17.004 3.744 25.616 1.00 89.81 192 THR A O 1
ATOM 1535 N N . THR A 1 193 ? -18.650 2.475 26.477 1.00 89.31 193 THR A N 1
ATOM 1536 C CA . THR A 1 193 ? -18.966 1.775 25.224 1.00 89.31 193 THR A CA 1
ATOM 1537 C C . THR A 1 193 ? -19.213 2.760 24.069 1.00 89.31 193 THR A C 1
ATOM 1539 O O . THR A 1 193 ? -18.595 2.639 23.014 1.00 89.31 193 THR A O 1
ATOM 1542 N N . ALA A 1 194 ? -19.981 3.833 24.302 1.00 89.19 194 ALA A N 1
ATOM 1543 C CA . ALA A 1 194 ? -20.236 4.878 23.303 1.00 89.19 194 ALA A CA 1
ATOM 1544 C C . ALA A 1 194 ? -18.965 5.613 22.822 1.00 89.19 194 ALA A C 1
ATOM 1546 O O . ALA A 1 194 ? -18.855 5.971 21.649 1.00 89.19 194 ALA A O 1
ATOM 1547 N N . GLN A 1 195 ? -17.984 5.842 23.705 1.00 92.19 195 GLN A N 1
ATOM 1548 C CA . GLN A 1 195 ? -16.715 6.464 23.313 1.00 92.19 195 GLN A CA 1
ATOM 1549 C C . GLN A 1 195 ? -15.886 5.532 22.421 1.00 92.19 195 GLN A C 1
ATOM 1551 O O . GLN A 1 195 ? -15.274 5.994 21.456 1.00 92.19 195 GLN A O 1
ATOM 1556 N N . ILE A 1 196 ? -15.879 4.229 22.714 1.00 93.56 196 ILE A N 1
ATOM 1557 C CA . ILE A 1 196 ? -15.149 3.243 21.906 1.00 93.56 196 ILE A CA 1
ATOM 1558 C C . ILE A 1 196 ? -15.829 3.068 20.541 1.00 93.56 196 ILE A C 1
ATOM 1560 O O . ILE A 1 196 ? -15.145 2.998 19.523 1.00 93.56 196 ILE A O 1
ATOM 1564 N N . GLU A 1 197 ? -17.162 3.079 20.479 1.00 93.00 197 GLU A N 1
ATOM 1565 C CA . GLU A 1 197 ? -17.902 3.058 19.210 1.00 93.00 197 GLU A CA 1
ATOM 1566 C C . GLU A 1 197 ? -17.617 4.284 18.336 1.00 93.00 197 GLU A C 1
ATOM 1568 O O . GLU A 1 197 ? -17.456 4.160 17.116 1.00 93.00 197 GLU A O 1
ATOM 1573 N N . ALA A 1 198 ? -17.510 5.467 18.946 1.00 93.62 198 ALA A N 1
ATOM 1574 C CA . ALA A 1 198 ? -17.112 6.677 18.237 1.00 93.62 198 ALA A CA 1
ATOM 1575 C C . ALA A 1 198 ? -15.680 6.552 17.679 1.00 93.62 198 ALA A C 1
ATOM 1577 O O . ALA A 1 198 ? -15.458 6.852 16.502 1.00 93.62 198 ALA A O 1
ATOM 1578 N N . GLU A 1 199 ? -14.726 6.033 18.471 1.00 95.62 199 GLU A N 1
ATOM 1579 C CA . GLU A 1 199 ? -13.376 5.711 17.979 1.00 95.62 199 GLU A CA 1
ATOM 1580 C C . GLU A 1 199 ? -13.417 4.698 16.825 1.00 95.62 199 GLU A C 1
ATOM 1582 O O . GLU A 1 199 ? -12.754 4.900 15.808 1.00 95.62 199 GLU A O 1
ATOM 1587 N N . ASN A 1 200 ? -14.209 3.630 16.942 1.00 96.00 200 ASN A N 1
ATOM 1588 C CA . ASN A 1 200 ? -14.345 2.602 15.906 1.00 96.00 200 ASN A CA 1
ATOM 1589 C C . ASN A 1 200 ? -14.914 3.174 14.610 1.00 96.00 200 ASN A C 1
ATOM 1591 O O . ASN A 1 200 ? -14.432 2.843 13.525 1.00 96.00 200 ASN A O 1
ATOM 1595 N N . THR A 1 201 ? -15.902 4.060 14.709 1.00 96.00 201 THR A N 1
ATOM 1596 C CA . THR A 1 201 ? -16.496 4.742 13.554 1.00 96.00 201 THR A CA 1
ATOM 1597 C C . THR A 1 201 ? -15.460 5.615 12.852 1.00 96.00 201 THR A C 1
ATOM 1599 O O . THR A 1 201 ? -15.299 5.535 11.631 1.00 96.00 201 THR A O 1
ATOM 1602 N N . GLN A 1 202 ? -14.700 6.402 13.617 1.00 96.75 202 GLN A N 1
ATOM 1603 C CA . GLN A 1 202 ? -13.627 7.230 13.073 1.00 96.75 202 GLN A CA 1
ATOM 1604 C C . GLN A 1 202 ? -12.546 6.374 12.399 1.00 96.75 202 GLN A C 1
ATOM 1606 O O . GLN A 1 202 ? -12.219 6.596 11.233 1.00 96.75 202 GLN A O 1
ATOM 1611 N N . MET A 1 203 ? -12.057 5.337 13.085 1.00 96.38 203 MET A N 1
ATOM 1612 C CA . MET A 1 203 ? -11.053 4.421 12.539 1.00 96.38 203 MET A CA 1
ATOM 1613 C C . MET A 1 203 ? -11.547 3.684 11.297 1.00 96.38 203 MET A C 1
ATOM 1615 O O . MET A 1 203 ? -10.767 3.474 10.374 1.00 96.38 203 MET A O 1
ATOM 1619 N N . THR A 1 204 ? -12.826 3.317 11.241 1.00 97.50 204 THR A N 1
ATOM 1620 C CA . THR A 1 204 ? -13.432 2.694 10.057 1.00 97.50 204 THR A CA 1
ATOM 1621 C C . THR A 1 204 ? -13.345 3.627 8.852 1.00 97.50 204 THR A C 1
ATOM 1623 O O . THR A 1 204 ? -12.920 3.208 7.775 1.00 97.50 204 THR A O 1
ATOM 1626 N N . ASN A 1 205 ? -13.683 4.905 9.030 1.00 97.25 205 ASN A N 1
ATOM 1627 C CA . ASN A 1 205 ? -13.593 5.902 7.963 1.00 97.25 205 ASN A CA 1
ATOM 1628 C C . ASN A 1 205 ? -12.143 6.155 7.530 1.00 97.25 205 ASN A C 1
ATOM 1630 O O . ASN A 1 205 ? -11.856 6.233 6.334 1.00 97.25 205 ASN A O 1
ATOM 1634 N N . ASP A 1 206 ? -11.220 6.257 8.484 1.00 96.44 206 ASP A N 1
ATOM 1635 C CA . ASP A 1 206 ? -9.800 6.470 8.195 1.00 96.44 206 ASP A CA 1
ATOM 1636 C C . ASP A 1 206 ? -9.194 5.270 7.462 1.00 96.44 206 ASP A C 1
ATOM 1638 O O . ASP A 1 206 ? -8.519 5.430 6.441 1.00 96.44 206 ASP A O 1
ATOM 1642 N N . LEU A 1 207 ? -9.508 4.059 7.924 1.00 96.56 207 LEU A N 1
ATOM 1643 C CA . LEU A 1 207 ? -9.058 2.820 7.306 1.00 96.56 207 LEU A CA 1
ATOM 1644 C C . LEU A 1 207 ? -9.652 2.638 5.906 1.00 96.56 207 LEU A C 1
ATOM 1646 O O . LEU A 1 207 ? -8.952 2.182 5.006 1.00 96.56 207 LEU A O 1
ATOM 1650 N N . TYR A 1 208 ? -10.901 3.052 5.681 1.00 96.62 208 TYR A N 1
ATOM 1651 C CA . TYR A 1 208 ? -11.497 3.063 4.346 1.00 96.62 208 TYR A CA 1
ATOM 1652 C C . TYR A 1 208 ? -10.722 3.958 3.371 1.00 96.62 208 TYR A C 1
ATOM 1654 O O . TYR A 1 208 ? -10.391 3.520 2.266 1.00 96.62 208 TYR A O 1
ATOM 1662 N N . ARG A 1 209 ? -10.371 5.188 3.775 1.00 95.31 209 ARG A N 1
ATOM 1663 C CA . ARG A 1 209 ? -9.561 6.090 2.934 1.00 95.31 209 ARG A CA 1
ATOM 1664 C C . ARG A 1 209 ? -8.189 5.484 2.633 1.00 95.31 209 ARG A C 1
ATOM 1666 O O . ARG A 1 209 ? -7.756 5.505 1.483 1.00 95.31 209 ARG A O 1
ATOM 1673 N N . LEU A 1 210 ? -7.543 4.889 3.635 1.00 95.06 210 LEU A N 1
ATOM 1674 C CA . LEU A 1 210 ? -6.256 4.214 3.462 1.00 95.06 210 LEU A CA 1
ATOM 1675 C C . LEU A 1 210 ? -6.354 3.011 2.509 1.00 95.06 210 LEU A C 1
ATOM 1677 O O . LEU A 1 210 ? -5.523 2.873 1.614 1.00 95.06 210 LEU A O 1
ATOM 1681 N N . LEU A 1 211 ? -7.393 2.178 2.640 1.00 95.25 211 LEU A N 1
ATOM 1682 C CA . LEU A 1 211 ? -7.668 1.060 1.727 1.00 95.25 211 LEU A CA 1
ATOM 1683 C C . LEU A 1 211 ? -7.824 1.540 0.284 1.00 95.25 211 LEU A C 1
ATOM 1685 O O . LEU A 1 211 ? -7.290 0.911 -0.629 1.00 95.25 211 LEU A O 1
ATOM 1689 N N . LYS A 1 212 ? -8.521 2.661 0.069 1.00 94.25 212 LYS A N 1
ATOM 1690 C CA . LYS A 1 212 ? -8.690 3.261 -1.260 1.00 94.25 212 LYS A CA 1
ATOM 1691 C C . LYS A 1 212 ? -7.358 3.716 -1.855 1.00 94.25 212 LYS A C 1
ATOM 1693 O O . LYS A 1 212 ? -7.039 3.280 -2.960 1.00 94.25 212 LYS A O 1
ATOM 1698 N N . LYS A 1 213 ? -6.565 4.495 -1.110 1.00 93.88 213 LYS A N 1
ATOM 1699 C CA . LYS A 1 213 ? -5.232 4.954 -1.546 1.00 93.88 213 LYS A CA 1
ATOM 1700 C C . LYS A 1 213 ? -4.308 3.782 -1.857 1.00 93.88 213 LYS A C 1
ATOM 1702 O O . LYS A 1 213 ? -3.723 3.699 -2.935 1.00 93.88 213 LYS A O 1
ATOM 1707 N N . TYR A 1 214 ? -4.234 2.818 -0.941 1.00 94.75 214 T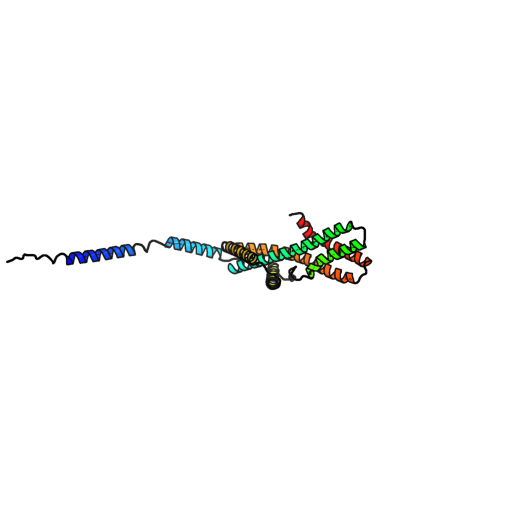YR A N 1
ATOM 1708 C CA . TYR A 1 214 ? -3.433 1.616 -1.126 1.00 94.75 214 TYR A CA 1
ATOM 1709 C C . TYR A 1 214 ? -3.868 0.801 -2.347 1.00 94.75 214 TYR A C 1
ATOM 1711 O O . TYR A 1 214 ? -3.018 0.360 -3.122 1.00 94.75 214 TYR A O 1
ATOM 1719 N N . SER A 1 215 ? -5.178 0.631 -2.554 1.00 93.81 215 SER A N 1
ATOM 1720 C CA . SER A 1 215 ? -5.714 -0.065 -3.726 1.00 93.81 215 SER A CA 1
ATOM 1721 C C . SER A 1 215 ? -5.302 0.601 -5.033 1.00 93.81 215 SER A C 1
ATOM 1723 O O . SER A 1 215 ? -5.000 -0.120 -5.986 1.00 93.81 215 SER A O 1
ATOM 1725 N N . GLY A 1 216 ? -5.292 1.935 -5.081 1.00 94.62 216 GLY A N 1
ATOM 1726 C CA . GLY A 1 216 ? -4.829 2.696 -6.241 1.00 94.62 216 GLY A CA 1
ATOM 1727 C C . GLY A 1 216 ? -3.369 2.383 -6.555 1.00 94.62 216 GLY A C 1
ATOM 1728 O O . GLY A 1 216 ? -3.055 1.833 -7.613 1.00 94.62 216 GLY A O 1
ATOM 1729 N N . LEU A 1 217 ? -2.478 2.568 -5.574 1.00 95.19 217 LEU A N 1
ATOM 1730 C CA . LEU A 1 217 ? -1.050 2.265 -5.743 1.00 95.19 217 LEU A CA 1
ATOM 1731 C C . LEU A 1 217 ? -0.796 0.798 -6.121 1.00 95.19 217 LEU A C 1
ATOM 1733 O O . LEU A 1 217 ? 0.027 0.510 -6.992 1.00 95.19 217 LEU A O 1
ATOM 1737 N N . ARG A 1 218 ? -1.515 -0.144 -5.497 1.00 94.06 218 ARG A N 1
ATOM 1738 C CA . ARG A 1 218 ? -1.425 -1.574 -5.822 1.00 94.06 218 ARG A CA 1
ATOM 1739 C C . ARG A 1 218 ? -1.796 -1.824 -7.282 1.00 94.06 218 ARG A C 1
ATOM 1741 O O . ARG A 1 218 ? -1.088 -2.553 -7.973 1.00 94.06 218 ARG A O 1
ATOM 1748 N N . ASN A 1 219 ? -2.869 -1.202 -7.764 1.00 94.50 219 ASN A N 1
ATOM 1749 C CA . ASN A 1 219 ? -3.297 -1.331 -9.151 1.00 94.50 219 ASN A CA 1
ATOM 1750 C C . ASN A 1 219 ? -2.231 -0.817 -10.131 1.00 94.50 219 ASN A C 1
ATOM 1752 O O . ASN A 1 219 ? -1.918 -1.516 -11.095 1.00 94.50 219 ASN A O 1
ATOM 1756 N N . LEU A 1 220 ? -1.594 0.323 -9.843 1.00 96.25 220 LEU A N 1
ATOM 1757 C CA . LEU A 1 220 ? -0.49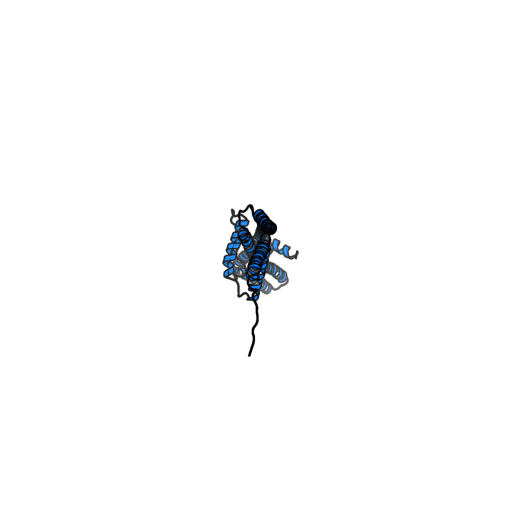4 0.847 -10.666 1.00 96.25 220 LEU A CA 1
ATOM 1758 C C . LEU A 1 220 ? 0.662 -0.146 -10.788 1.00 96.25 220 LEU A C 1
ATOM 1760 O O . LEU A 1 220 ? 1.170 -0.378 -11.886 1.00 96.25 220 LEU A O 1
ATOM 1764 N N . ILE A 1 221 ? 1.054 -0.786 -9.684 1.00 95.69 221 ILE A N 1
ATOM 1765 C CA . ILE A 1 221 ? 2.131 -1.785 -9.698 1.00 95.69 221 ILE A CA 1
ATOM 1766 C C . ILE A 1 221 ? 1.708 -3.035 -10.497 1.00 95.69 221 ILE A C 1
ATOM 1768 O O . ILE A 1 221 ? 2.518 -3.572 -11.262 1.00 95.69 221 ILE A O 1
ATOM 1772 N N . ARG A 1 222 ? 0.447 -3.487 -10.380 1.00 94.56 222 ARG A N 1
ATOM 1773 C CA . ARG A 1 222 ? -0.094 -4.627 -11.156 1.00 94.56 222 ARG A CA 1
ATOM 1774 C C . ARG A 1 222 ? -0.103 -4.350 -12.657 1.00 94.56 222 ARG A C 1
ATOM 1776 O O . ARG A 1 222 ? 0.362 -5.193 -13.432 1.00 94.56 222 ARG A O 1
ATOM 1783 N N . VAL A 1 223 ? -0.590 -3.179 -13.061 1.00 95.94 223 VAL A N 1
ATOM 1784 C CA . VAL A 1 223 ? -0.604 -2.747 -14.466 1.00 95.94 223 VAL A CA 1
ATOM 1785 C C . VAL A 1 223 ? 0.829 -2.629 -14.981 1.00 95.94 223 VAL A C 1
ATOM 1787 O O . VAL A 1 223 ? 1.163 -3.260 -15.981 1.00 95.94 223 VAL A O 1
ATOM 1790 N N . LEU A 1 224 ? 1.721 -1.961 -14.239 1.00 97.31 224 LEU A N 1
ATOM 1791 C CA . LEU A 1 224 ? 3.136 -1.842 -14.604 1.00 97.31 224 LEU A CA 1
ATOM 1792 C C . LEU A 1 224 ? 3.800 -3.207 -14.817 1.00 97.31 224 LEU A C 1
ATOM 1794 O O . LEU A 1 224 ? 4.571 -3.370 -15.760 1.00 97.31 224 LEU A O 1
ATOM 1798 N N . LYS A 1 225 ? 3.523 -4.194 -13.956 1.00 96.56 225 LYS A N 1
ATOM 1799 C CA . LYS A 1 225 ? 4.054 -5.560 -14.093 1.00 96.56 225 LYS A CA 1
ATOM 1800 C C . LYS A 1 225 ? 3.566 -6.237 -15.368 1.00 96.56 225 LYS A C 1
ATOM 1802 O O . LYS A 1 225 ? 4.375 -6.877 -16.043 1.00 96.56 225 LYS A O 1
ATOM 1807 N N . THR A 1 226 ? 2.275 -6.120 -15.661 1.00 97.06 226 THR A N 1
ATOM 1808 C CA . THR A 1 226 ? 1.642 -6.722 -16.842 1.00 97.06 226 THR A CA 1
ATOM 1809 C C . THR A 1 226 ? 2.244 -6.123 -18.109 1.00 97.06 226 THR A C 1
ATOM 1811 O O . THR A 1 226 ? 2.942 -6.818 -18.844 1.00 97.06 226 THR A O 1
ATOM 1814 N N . GLU A 1 227 ? 2.168 -4.802 -18.246 1.00 97.44 227 GLU A N 1
ATOM 1815 C CA . GLU A 1 227 ? 2.693 -4.068 -19.398 1.00 97.44 227 GLU A CA 1
ATOM 1816 C C . GLU A 1 227 ? 4.217 -4.216 -19.559 1.00 97.44 227 GLU A C 1
ATOM 1818 O O . GLU A 1 227 ? 4.753 -4.326 -20.664 1.00 97.44 227 GLU A O 1
ATOM 1823 N N . TYR A 1 228 ? 4.969 -4.271 -18.452 1.00 97.44 228 TYR A N 1
ATOM 1824 C CA . TYR A 1 228 ? 6.405 -4.540 -18.511 1.00 97.44 228 TYR A CA 1
ATOM 1825 C C . TYR A 1 228 ? 6.707 -5.939 -19.053 1.00 97.44 228 TYR A C 1
ATOM 1827 O O . TYR A 1 228 ? 7.695 -6.113 -19.782 1.00 97.44 228 TYR A O 1
ATOM 1835 N N . ASN A 1 229 ? 5.914 -6.944 -18.672 1.00 97.25 229 ASN A N 1
ATOM 1836 C CA . ASN A 1 229 ? 6.074 -8.299 -19.183 1.00 97.25 229 ASN A CA 1
ATOM 1837 C C . ASN A 1 229 ? 5.746 -8.360 -20.669 1.00 97.25 229 ASN A C 1
ATOM 1839 O O . ASN A 1 229 ? 6.567 -8.896 -21.414 1.00 97.25 229 ASN A O 1
ATOM 1843 N N . ASP A 1 230 ? 4.660 -7.725 -21.091 1.00 97.25 230 ASP A N 1
ATOM 1844 C CA . ASP A 1 230 ? 4.272 -7.651 -22.499 1.00 97.25 230 ASP A CA 1
ATOM 1845 C C . ASP A 1 230 ? 5.354 -6.926 -23.307 1.00 97.25 230 ASP A C 1
ATOM 1847 O O . ASP A 1 230 ? 5.831 -7.425 -24.322 1.00 97.25 230 ASP A O 1
ATOM 1851 N N . SER A 1 231 ? 5.942 -5.851 -22.769 1.00 97.50 231 SER A N 1
ATOM 1852 C CA . SER A 1 231 ? 7.044 -5.144 -23.436 1.00 97.50 231 SER A CA 1
ATOM 1853 C C . SER A 1 231 ? 8.245 -6.038 -23.807 1.00 97.50 231 SER A C 1
ATOM 1855 O O . SER A 1 231 ? 9.050 -5.657 -24.660 1.00 97.50 231 SER A O 1
ATOM 1857 N N . LYS A 1 232 ? 8.418 -7.214 -23.174 1.00 96.50 232 LYS A N 1
ATOM 1858 C CA . LYS A 1 232 ? 9.538 -8.137 -23.443 1.00 96.50 232 LYS A CA 1
ATOM 1859 C C . LYS A 1 232 ? 9.537 -8.711 -24.852 1.00 96.50 232 LYS A C 1
ATOM 1861 O O . LYS A 1 232 ? 10.617 -9.093 -25.299 1.00 96.50 232 LYS A O 1
ATOM 1866 N N . MET A 1 233 ? 8.389 -8.742 -25.524 1.00 96.25 233 MET A N 1
ATOM 1867 C CA . MET A 1 233 ? 8.283 -9.220 -26.905 1.00 96.25 233 MET A CA 1
ATOM 1868 C C . MET A 1 233 ? 8.945 -8.269 -27.917 1.00 96.25 233 MET A C 1
ATOM 1870 O O . MET A 1 233 ? 9.270 -8.679 -29.027 1.00 96.25 233 MET A O 1
ATOM 1874 N N . TYR A 1 234 ? 9.193 -7.012 -27.531 1.00 96.44 234 TYR A N 1
ATOM 1875 C CA . TYR A 1 234 ? 9.759 -5.998 -28.415 1.00 96.44 234 TYR A CA 1
ATOM 1876 C C . TYR A 1 234 ? 11.291 -5.899 -28.311 1.00 96.44 234 TYR A C 1
ATOM 1878 O O . TYR A 1 234 ? 11.860 -6.006 -27.214 1.00 96.44 234 TYR A O 1
ATOM 1886 N N . PRO A 1 235 ? 11.983 -5.607 -29.432 1.00 9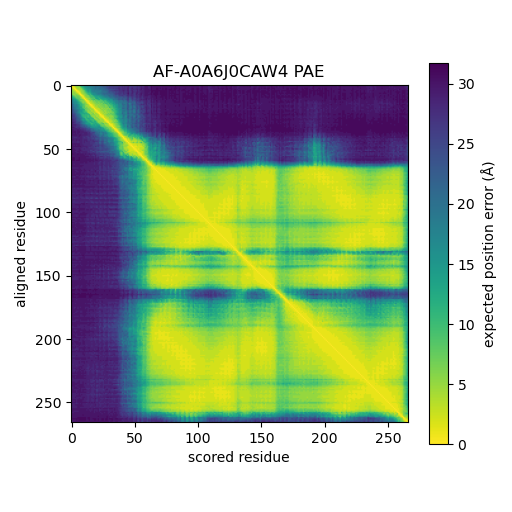5.62 235 PRO A N 1
ATOM 1887 C CA . PRO A 1 235 ? 13.413 -5.325 -29.427 1.00 95.62 235 PRO A CA 1
ATOM 1888 C C . PRO A 1 235 ? 13.724 -4.000 -28.712 1.00 95.62 235 PRO A C 1
ATOM 1890 O O . PRO A 1 235 ? 12.840 -3.200 -28.406 1.00 95.62 235 PRO A O 1
ATOM 1893 N N . MET A 1 236 ? 15.008 -3.757 -28.436 1.00 94.38 236 MET A N 1
ATOM 1894 C CA . MET A 1 236 ? 15.464 -2.681 -27.544 1.00 94.38 236 MET A CA 1
ATOM 1895 C C . MET A 1 236 ? 14.922 -1.287 -27.895 1.00 94.38 236 MET A C 1
ATOM 1897 O O . MET A 1 236 ? 14.482 -0.589 -26.985 1.00 94.38 236 MET A O 1
ATOM 1901 N N . PHE A 1 237 ? 14.918 -0.887 -29.171 1.00 93.50 237 PHE A N 1
ATOM 1902 C CA . PHE A 1 237 ? 14.524 0.473 -29.559 1.00 93.50 237 PHE A CA 1
ATOM 1903 C C . PHE A 1 237 ? 13.023 0.759 -29.350 1.00 93.50 237 PHE A C 1
ATOM 1905 O O . PHE A 1 237 ? 12.721 1.697 -28.612 1.00 93.50 237 PHE A O 1
ATOM 1912 N N . PRO A 1 238 ? 12.070 -0.042 -29.877 1.00 96.38 238 PRO A N 1
ATOM 1913 C CA . PRO A 1 238 ? 10.653 0.130 -29.542 1.00 96.38 238 PRO A CA 1
ATOM 1914 C C . PRO A 1 238 ? 10.391 -0.008 -28.041 1.00 96.38 238 PRO A C 1
ATOM 1916 O O . PRO A 1 238 ? 9.674 0.794 -27.442 1.00 96.38 238 PRO A O 1
ATOM 1919 N N . ARG A 1 239 ? 11.047 -0.983 -27.402 1.00 97.69 239 ARG A N 1
ATOM 1920 C CA . ARG A 1 239 ? 10.875 -1.236 -25.973 1.00 97.69 239 ARG A CA 1
ATOM 1921 C C . ARG A 1 239 ? 11.349 -0.074 -25.106 1.00 97.69 239 ARG A C 1
ATOM 1923 O O . ARG A 1 239 ? 10.759 0.183 -24.065 1.00 97.69 239 ARG A O 1
ATOM 1930 N N . TYR A 1 240 ? 12.396 0.638 -25.509 1.00 97.81 240 TYR A N 1
ATOM 1931 C CA . TYR A 1 240 ? 12.860 1.830 -24.806 1.00 97.81 240 TYR A CA 1
ATOM 1932 C C . TYR A 1 240 ? 11.768 2.905 -24.720 1.00 97.81 240 TYR A C 1
ATOM 1934 O O . TYR A 1 240 ? 11.570 3.483 -23.649 1.00 97.81 240 TYR A O 1
ATOM 1942 N N . THR A 1 241 ? 11.040 3.139 -25.815 1.00 97.00 241 THR A N 1
ATOM 1943 C CA . THR A 1 241 ? 9.905 4.072 -25.841 1.00 97.00 241 THR A CA 1
ATOM 1944 C C . THR A 1 241 ? 8.779 3.585 -24.934 1.00 97.00 241 THR A C 1
ATOM 1946 O O . THR A 1 241 ? 8.380 4.331 -24.044 1.00 97.00 241 THR A O 1
ATOM 1949 N N . ILE A 1 242 ? 8.390 2.308 -25.045 1.00 97.88 242 ILE A N 1
ATOM 1950 C CA . ILE A 1 242 ? 7.370 1.693 -24.177 1.00 97.88 242 ILE A CA 1
ATOM 1951 C C . ILE A 1 242 ? 7.724 1.890 -22.699 1.00 97.88 242 ILE A C 1
ATOM 1953 O O . ILE A 1 242 ? 6.918 2.399 -21.933 1.00 97.88 242 ILE A O 1
ATOM 1957 N N . LEU A 1 243 ? 8.954 1.566 -22.284 1.00 98.19 243 LEU A N 1
ATOM 1958 C CA . LEU A 1 243 ? 9.364 1.701 -20.881 1.00 98.19 243 LEU A CA 1
ATOM 1959 C C . LEU A 1 243 ? 9.273 3.142 -20.369 1.00 98.19 243 LEU A C 1
ATOM 1961 O O . LEU A 1 243 ? 8.898 3.351 -19.219 1.00 98.19 243 LEU A O 1
ATOM 1965 N N . LYS A 1 244 ? 9.614 4.136 -21.196 1.00 97.75 244 LYS A N 1
ATOM 1966 C CA . LYS A 1 244 ? 9.433 5.544 -20.818 1.00 97.75 244 LYS A CA 1
ATOM 1967 C C . LYS A 1 244 ? 7.961 5.875 -20.623 1.00 97.75 244 LYS A C 1
ATOM 1969 O O . LYS A 1 244 ? 7.632 6.579 -19.673 1.00 97.75 244 LYS A O 1
ATOM 1974 N N . ASP A 1 245 ? 7.111 5.411 -21.527 1.00 98.00 245 ASP A N 1
ATOM 1975 C CA . ASP A 1 245 ? 5.695 5.754 -21.515 1.00 98.00 245 ASP A CA 1
ATOM 1976 C C . ASP A 1 245 ? 4.959 5.054 -20.371 1.00 98.00 245 ASP A C 1
ATOM 1978 O O . ASP A 1 245 ? 4.152 5.700 -19.716 1.00 98.00 245 ASP A O 1
ATOM 1982 N N . LEU A 1 246 ? 5.343 3.826 -20.005 1.00 98.00 246 LEU A N 1
ATOM 1983 C CA . LEU A 1 246 ? 4.857 3.163 -18.787 1.00 98.00 246 LEU A CA 1
ATOM 1984 C C . LEU A 1 246 ? 5.191 3.954 -17.518 1.00 98.00 246 LEU A C 1
ATOM 1986 O O . LEU A 1 246 ? 4.338 4.137 -16.653 1.00 98.00 246 LEU A O 1
ATOM 1990 N N . ILE A 1 247 ? 6.426 4.453 -17.405 1.00 97.50 247 ILE A N 1
ATOM 1991 C CA . ILE A 1 247 ? 6.829 5.252 -16.241 1.00 97.50 247 ILE A CA 1
ATOM 1992 C C . ILE A 1 247 ? 6.076 6.584 -16.219 1.00 97.50 247 ILE A C 1
ATOM 1994 O O . ILE A 1 247 ? 5.583 6.996 -15.173 1.00 97.50 247 ILE A O 1
ATOM 1998 N N . LYS A 1 248 ? 5.952 7.253 -17.370 1.00 96.88 248 LYS A N 1
ATOM 1999 C CA . LYS A 1 248 ? 5.166 8.486 -17.466 1.00 96.88 248 LYS A CA 1
ATOM 2000 C C . LYS A 1 248 ? 3.697 8.245 -17.139 1.00 96.88 248 LYS A C 1
ATOM 2002 O O . LYS A 1 248 ? 3.126 9.094 -16.476 1.00 96.88 248 LYS A O 1
ATOM 2007 N N . ALA A 1 249 ? 3.096 7.143 -17.580 1.00 97.06 249 ALA A N 1
ATOM 2008 C CA . ALA A 1 249 ? 1.694 6.841 -17.304 1.00 97.06 249 ALA A CA 1
ATOM 2009 C C . ALA A 1 249 ? 1.429 6.821 -15.794 1.00 97.06 249 ALA A C 1
ATOM 2011 O O . ALA A 1 249 ? 0.522 7.503 -15.340 1.00 97.06 249 ALA A O 1
ATOM 2012 N N . ILE A 1 250 ? 2.303 6.171 -15.014 1.00 95.94 250 ILE A N 1
ATOM 2013 C CA . ILE A 1 250 ? 2.249 6.217 -13.543 1.00 95.94 250 ILE A CA 1
ATOM 2014 C C . ILE A 1 250 ? 2.358 7.653 -13.028 1.00 95.94 250 ILE A C 1
ATOM 2016 O O . ILE A 1 250 ? 1.581 8.056 -12.176 1.00 95.94 250 ILE A O 1
ATOM 2020 N N . MET A 1 251 ? 3.304 8.439 -13.550 1.00 91.31 251 MET A N 1
ATOM 2021 C CA . MET A 1 251 ? 3.529 9.816 -13.090 1.00 91.31 251 MET A CA 1
ATOM 2022 C C . MET A 1 251 ? 2.357 10.770 -13.344 1.00 91.31 251 MET A C 1
ATOM 2024 O O . MET A 1 251 ? 2.324 11.829 -12.732 1.00 91.31 251 MET A O 1
ATOM 2028 N N . HIS A 1 252 ? 1.452 10.444 -14.266 1.00 94.19 252 HIS A N 1
ATOM 2029 C CA . HIS A 1 252 ? 0.264 11.254 -14.551 1.00 94.19 252 HIS A CA 1
ATOM 2030 C C . HIS A 1 252 ? -1.014 10.601 -14.012 1.00 94.19 252 HIS A C 1
ATOM 2032 O O . HIS A 1 252 ? -2.102 11.127 -14.238 1.00 94.19 252 HIS A O 1
ATOM 2038 N N . ASP A 1 253 ? -0.896 9.460 -13.332 1.00 95.50 253 ASP A N 1
ATOM 2039 C CA . ASP A 1 253 ? -2.042 8.766 -12.769 1.00 95.50 253 ASP A CA 1
ATOM 2040 C C . ASP A 1 253 ? -2.554 9.512 -11.524 1.00 95.50 253 ASP A C 1
ATOM 2042 O O . ASP A 1 253 ? -1.745 9.888 -10.666 1.00 95.50 253 ASP A O 1
ATOM 2046 N N . PRO A 1 254 ? -3.872 9.752 -11.400 1.00 94.38 254 PRO A N 1
ATOM 2047 C CA . PRO A 1 254 ? -4.433 10.478 -10.264 1.00 94.38 254 PRO A CA 1
ATOM 2048 C C . PRO A 1 254 ? -4.120 9.819 -8.915 1.00 94.38 254 PRO A C 1
ATOM 2050 O O . PRO A 1 254 ? -3.815 10.541 -7.964 1.00 94.38 254 PRO A O 1
ATOM 2053 N N . ASP A 1 255 ? -4.115 8.482 -8.838 1.00 93.38 255 ASP A N 1
ATOM 2054 C CA . ASP A 1 255 ? -3.836 7.759 -7.591 1.00 93.38 255 ASP A CA 1
ATOM 2055 C C . ASP A 1 255 ? -2.376 7.962 -7.148 1.00 93.38 255 ASP A C 1
ATOM 2057 O O . ASP A 1 255 ? -2.068 7.969 -5.958 1.00 93.38 255 ASP A O 1
ATOM 2061 N N . TYR A 1 256 ? -1.454 8.145 -8.099 1.00 92.88 256 TYR A N 1
ATOM 2062 C CA . TYR A 1 256 ? -0.064 8.490 -7.801 1.00 92.88 256 TYR A CA 1
ATOM 2063 C C . TYR A 1 256 ? 0.088 9.966 -7.414 1.00 92.88 256 TYR A C 1
ATOM 2065 O O . TYR A 1 256 ? 0.767 10.280 -6.434 1.00 92.88 256 TYR A O 1
ATOM 2073 N N . MET A 1 257 ? -0.552 10.869 -8.162 1.00 91.44 257 MET A N 1
ATOM 2074 C CA . MET A 1 257 ? -0.462 12.315 -7.937 1.00 91.44 257 MET A CA 1
ATOM 2075 C C . MET A 1 257 ? -0.982 12.721 -6.556 1.00 91.44 257 MET A C 1
ATOM 2077 O O . MET A 1 257 ? -0.331 13.516 -5.879 1.00 91.44 257 MET A O 1
ATOM 2081 N N . GLU A 1 258 ? -2.095 12.133 -6.102 1.00 85.94 258 GLU A N 1
ATOM 2082 C CA . GLU A 1 258 ? -2.626 12.355 -4.749 1.00 85.94 258 GLU A CA 1
ATOM 2083 C C . GLU A 1 258 ? -1.565 12.063 -3.675 1.00 85.94 258 GLU A C 1
ATOM 2085 O O . GLU A 1 258 ? -1.384 12.833 -2.736 1.00 85.94 258 GLU A O 1
ATOM 2090 N N . VAL A 1 259 ? -0.808 10.981 -3.855 1.00 80.31 259 VAL A N 1
ATOM 2091 C CA . VAL A 1 259 ? 0.170 10.486 -2.880 1.00 80.31 259 VAL A CA 1
ATOM 2092 C C . VAL A 1 259 ? 1.497 11.247 -2.927 1.00 80.31 259 VAL A C 1
ATOM 2094 O O . VAL A 1 259 ? 2.174 11.37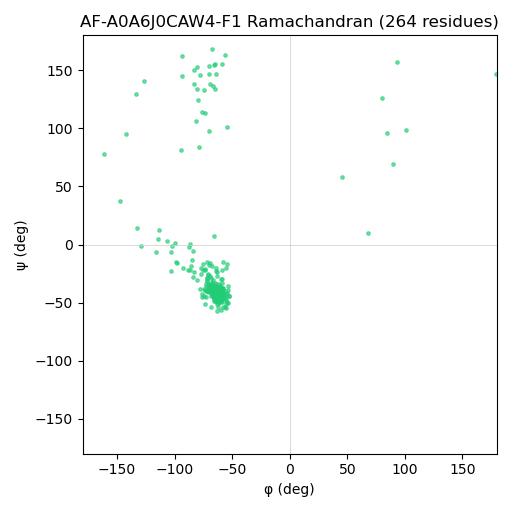6 -1.902 1.00 80.31 259 VAL A O 1
ATOM 2097 N N . CYS A 1 260 ? 1.886 11.762 -4.092 1.00 73.56 260 CYS A N 1
ATOM 2098 C CA . CYS A 1 260 ? 3.080 12.594 -4.228 1.00 73.56 260 CYS A CA 1
ATOM 2099 C C . CYS A 1 260 ? 2.980 13.900 -3.447 1.00 73.56 260 CYS A C 1
ATOM 2101 O O . CYS A 1 260 ? 3.949 14.284 -2.799 1.00 73.56 260 CYS A O 1
ATOM 2103 N N . HIS A 1 261 ? 1.810 14.536 -3.447 1.00 70.69 261 HIS A N 1
ATOM 2104 C CA . HIS A 1 261 ? 1.593 15.796 -2.735 1.00 70.69 261 HIS A CA 1
ATOM 2105 C C . HIS A 1 261 ? 1.545 15.647 -1.206 1.00 70.69 261 HIS A C 1
ATOM 2107 O O . HIS A 1 261 ? 1.705 16.629 -0.489 1.00 70.69 261 HIS A O 1
ATOM 2113 N N . GLU A 1 262 ? 1.390 14.426 -0.685 1.00 65.25 262 GLU A N 1
ATOM 2114 C CA . GLU A 1 262 ? 1.496 14.155 0.755 1.00 65.25 262 GLU A CA 1
ATOM 2115 C C . GLU A 1 262 ? 2.943 14.211 1.273 1.00 65.25 262 GLU A C 1
ATOM 2117 O O . GLU A 1 262 ? 3.149 14.331 2.476 1.00 65.25 262 GLU A O 1
ATOM 2122 N N . VAL A 1 263 ? 3.951 14.060 0.403 1.00 53.06 263 VAL A N 1
ATOM 2123 C CA . VAL A 1 263 ? 5.374 14.055 0.805 1.00 53.06 263 VAL A CA 1
ATOM 2124 C C . VAL A 1 263 ? 5.873 15.469 1.124 1.00 53.06 263 VAL A C 1
ATOM 2126 O O . VAL A 1 263 ? 6.811 15.614 1.896 1.00 53.06 263 VAL A O 1
ATOM 2129 N N . ASP A 1 264 ? 5.208 16.502 0.603 1.00 41.38 264 ASP A N 1
ATOM 2130 C CA . ASP A 1 264 ? 5.577 17.908 0.812 1.00 41.38 264 ASP A CA 1
ATOM 2131 C C . ASP A 1 264 ? 4.965 18.519 2.095 1.00 41.38 264 ASP A C 1
ATOM 2133 O O . ASP A 1 264 ? 5.167 19.701 2.372 1.00 41.38 264 ASP A O 1
ATOM 2137 N N . GLN A 1 265 ? 4.191 17.746 2.872 1.00 34.69 265 GLN A N 1
ATOM 2138 C CA . GLN A 1 265 ? 3.476 18.211 4.076 1.00 34.69 265 GLN A CA 1
ATOM 2139 C C . GLN A 1 265 ? 3.965 17.586 5.398 1.00 34.69 265 GLN A C 1
ATOM 2141 O O . GLN A 1 265 ? 3.366 17.849 6.442 1.00 34.69 265 GLN A O 1
ATOM 2146 N N . ALA A 1 266 ? 5.027 16.776 5.370 1.00 34.34 266 ALA A N 1
ATOM 2147 C CA . ALA A 1 266 ? 5.661 16.178 6.551 1.00 34.34 266 ALA A CA 1
ATOM 2148 C C . ALA A 1 266 ? 7.087 16.712 6.730 1.00 34.34 266 ALA A C 1
ATOM 2150 O O . ALA A 1 266 ? 7.490 16.897 7.900 1.00 34.34 266 ALA A O 1
#

Radius of gyration: 39.01 Å; Cα contacts (8 Å, |Δi|>4): 145; chains: 1; bounding box: 52×52×152 Å

Nearest PDB structures (foldseek):
  7a0g-assembly1_DDD  TM=2.652E-01  e=2.829E+00  Serratia marcescens
  7a0g-assembly1_JJJ  TM=2.724E-01  e=4.699E+00  Serratia marcescens
  6grj-assembly1_B  TM=2.403E-01  e=4.699E+00  Aeromonas hydrophila
  5sxc-assembly1_B  TM=2.476E-01  e=4.466E+00  Homo sapiens
  8omv-assembly2_D  TM=2.100E-01  e=4.466E+00  Homo sapiens